Protein AF-A0A9P1ETL3-F1 (afdb_monomer)

Foldseek 3Di:
DVVLVVVLVVQLVVLVVPDDPVSSVVSNVVSVVVSLLVLLLVLLLVLVVLLLVLVLLLCCVPPVVCCVVSPQDPVNVVVVSVVSSVVSNVLVVVLVVQLVVLVVVLVVVLVVLCVPPVDDPPVSVVVNVVSVVSSVVSNLVSLVVVVVSVVVSLVSLLVSLVSLVVVVVVVVVVCVVPPDDDDDDSQLSNQLSVQLNVLLVVQVVVLVVCVVPDVQPSVNSSVSNSVSSSVSNVVSNVVSVQVRDPVSVVVVCVVVVVVVVVVCCVVPVDDDPDDVVVVVVVVVVVVVVVVVVVVPPDDDDDDDDDDDDDDDDDDDDDDDDDDDDDDDDDDDD

Radius of gyration: 35.33 Å; Cα contacts (8 Å, |Δi|>4): 143; chains: 1; bounding box: 69×79×113 Å

pLDDT: mean 72.61, std 15.31, range [33.75, 92.88]

Sequence (333 aa):
MQFYMYVTTSVALISWIFFDIRCAGNVLAVSFFFAYFIAVTVTSVQNILLFVLSLRRFVILFFPNFKKFISIDPKTFRISLRSLYAFYVGIQILTKVIKIFCGTDSMVQSGLLAAVTQNDSSLYRNETTELVNHYDQCAARTDSIYVRIYLIGDILVMTAAVLYCIMFIKVRRWSRMTGDLSNHPEKYIFYQTFFLSIAKLLALTIILVASLQYEYSDDSAFTAFVISDVTTTPFVIQVSYILCNRANVDALLSIQFKKFRTWLVLICGAEPKGRPKRRRNAALKYNQRNKVRDSMKAPEVNTVSNHRELPAITPVVIVIPMQKVNKRRDTIS

Mean predicted aligned error: 16.52 Å

Structure (mmCIF, N/CA/C/O backbone):
data_AF-A0A9P1ETL3-F1
#
_entry.id   AF-A0A9P1ETL3-F1
#
loop_
_atom_site.group_PDB
_atom_site.id
_atom_site.type_symbol
_atom_site.label_atom_id
_atom_site.label_alt_id
_atom_site.label_comp_id
_atom_site.label_asym_id
_atom_site.label_entity_id
_atom_site.label_seq_id
_atom_site.pdbx_PDB_ins_code
_atom_site.Cartn_x
_atom_site.Cartn_y
_atom_site.Cartn_z
_atom_site.occupancy
_atom_site.B_iso_or_equiv
_atom_site.auth_seq_id
_atom_site.auth_comp_id
_atom_site.auth_asym_id
_atom_site.auth_atom_id
_atom_site.pdbx_PDB_model_num
ATOM 1 N N . MET A 1 1 ? 1.829 11.245 8.235 1.00 45.16 1 MET A N 1
ATOM 2 C CA . MET A 1 1 ? 1.315 11.567 6.882 1.00 45.16 1 MET A CA 1
ATOM 3 C C . MET A 1 1 ? 1.490 13.027 6.493 1.00 45.16 1 MET A C 1
ATOM 5 O O . MET A 1 1 ? 2.012 13.248 5.413 1.00 45.16 1 MET A O 1
ATOM 9 N N . GLN A 1 2 ? 1.156 14.014 7.337 1.00 42.19 2 GLN A N 1
ATOM 10 C CA . GLN A 1 2 ? 1.428 15.429 7.017 1.00 42.19 2 GLN A CA 1
ATOM 11 C C . GLN A 1 2 ? 2.913 15.704 6.743 1.00 42.19 2 GLN A C 1
ATOM 13 O O . GLN A 1 2 ? 3.223 16.321 5.737 1.00 42.19 2 GLN A O 1
ATOM 18 N N . PHE A 1 3 ? 3.818 15.141 7.552 1.00 47.44 3 PHE A N 1
ATOM 19 C CA . PHE A 1 3 ? 5.267 15.215 7.321 1.00 47.44 3 PHE A CA 1
ATOM 20 C C . PHE A 1 3 ? 5.680 14.698 5.939 1.00 47.44 3 PHE A C 1
ATOM 22 O O . PHE A 1 3 ? 6.516 15.285 5.274 1.00 47.44 3 PHE A O 1
ATOM 29 N N . TYR A 1 4 ? 5.056 13.615 5.489 1.00 55.53 4 TYR A N 1
ATOM 30 C CA . TYR A 1 4 ? 5.420 12.961 4.245 1.00 55.53 4 TYR A CA 1
ATOM 31 C C . TYR A 1 4 ? 4.929 13.742 3.028 1.00 55.53 4 TYR A C 1
ATOM 33 O O . TYR A 1 4 ? 5.724 13.997 2.136 1.00 55.53 4 TYR A O 1
ATOM 41 N N . MET A 1 5 ? 3.668 14.201 3.052 1.00 58.28 5 MET A N 1
ATOM 42 C CA . MET A 1 5 ? 3.151 15.138 2.050 1.00 58.28 5 MET A CA 1
ATOM 43 C C . MET A 1 5 ? 4.058 16.363 1.961 1.00 58.28 5 MET A C 1
ATOM 45 O O . MET A 1 5 ? 4.454 16.721 0.863 1.00 58.28 5 MET A O 1
ATOM 49 N N . TYR A 1 6 ? 4.466 16.922 3.109 1.00 65.88 6 TYR A N 1
ATOM 50 C CA . TYR A 1 6 ? 5.374 18.067 3.165 1.00 65.88 6 TYR A CA 1
ATOM 51 C C . TYR A 1 6 ? 6.740 17.760 2.555 1.00 65.88 6 TYR A C 1
ATOM 53 O O . TYR A 1 6 ? 7.248 18.563 1.784 1.00 65.88 6 TYR A O 1
ATOM 61 N N . VAL A 1 7 ? 7.335 16.606 2.862 1.00 62.59 7 VAL A N 1
ATOM 62 C CA . VAL A 1 7 ? 8.644 16.211 2.327 1.00 62.59 7 VAL A CA 1
ATOM 63 C C . VAL A 1 7 ? 8.560 15.983 0.819 1.00 62.59 7 VAL A C 1
ATOM 65 O O . VAL A 1 7 ? 9.377 16.534 0.091 1.00 62.59 7 VAL A O 1
ATOM 68 N N . THR A 1 8 ? 7.548 15.269 0.322 1.00 63.38 8 THR A N 1
ATOM 69 C CA . THR A 1 8 ? 7.386 15.032 -1.120 1.00 63.38 8 THR A CA 1
ATOM 70 C C . THR A 1 8 ? 7.072 16.312 -1.886 1.00 63.38 8 THR A C 1
ATOM 72 O O . THR A 1 8 ? 7.668 16.546 -2.932 1.00 63.38 8 THR A O 1
ATOM 75 N N . THR A 1 9 ? 6.206 17.190 -1.362 1.00 68.44 9 THR A N 1
ATOM 76 C CA . THR A 1 9 ? 5.910 18.471 -2.021 1.00 68.44 9 THR A CA 1
ATOM 77 C C . THR A 1 9 ? 7.103 19.415 -1.972 1.00 68.44 9 THR A C 1
ATOM 79 O O . THR A 1 9 ? 7.340 20.125 -2.939 1.00 68.44 9 THR A O 1
ATOM 82 N N . SER A 1 10 ? 7.885 19.403 -0.888 1.00 66.75 10 SER A N 1
ATOM 83 C CA . SER A 1 10 ? 9.089 20.235 -0.771 1.00 66.75 10 SER A CA 1
ATOM 84 C C . SER A 1 10 ? 10.196 19.753 -1.706 1.00 66.75 10 SER A C 1
ATOM 86 O O . SER A 1 10 ? 10.796 20.566 -2.398 1.00 66.75 10 SER A O 1
ATOM 88 N N . VAL A 1 11 ? 10.434 18.440 -1.791 1.00 64.31 11 VAL A N 1
ATOM 89 C CA . VAL A 1 11 ? 11.417 17.864 -2.724 1.00 64.31 11 VAL A CA 1
ATOM 90 C C . VAL A 1 11 ? 10.998 18.119 -4.171 1.00 64.31 11 VAL A C 1
ATOM 92 O O . VAL A 1 11 ? 11.837 18.512 -4.978 1.00 64.31 11 VAL A O 1
ATOM 95 N N . ALA A 1 12 ? 9.709 17.984 -4.495 1.00 62.03 12 ALA A N 1
ATOM 96 C CA . ALA A 1 12 ? 9.200 18.277 -5.831 1.00 62.03 12 ALA A CA 1
ATOM 97 C C . ALA A 1 12 ? 9.343 19.760 -6.211 1.00 62.03 12 ALA A C 1
ATOM 99 O O . ALA A 1 12 ? 9.760 20.075 -7.321 1.00 62.03 12 ALA A O 1
ATOM 100 N N . LEU A 1 13 ? 9.058 20.668 -5.275 1.00 68.38 13 LEU A N 1
ATOM 101 C CA . LEU A 1 13 ? 9.131 22.113 -5.487 1.00 68.38 13 LEU A CA 1
ATOM 102 C C . LEU A 1 13 ? 10.585 22.605 -5.592 1.00 68.38 13 LEU A C 1
ATOM 104 O O . LEU A 1 13 ? 10.891 23.420 -6.454 1.00 68.38 13 LEU A O 1
ATOM 108 N N . ILE A 1 14 ? 11.504 22.048 -4.796 1.00 61.81 14 ILE A N 1
ATOM 109 C CA . ILE A 1 14 ? 12.948 22.312 -4.920 1.00 61.81 14 ILE A CA 1
ATOM 110 C C . ILE A 1 14 ? 13.480 21.765 -6.254 1.00 61.81 14 ILE A C 1
ATOM 112 O O . ILE A 1 14 ? 14.240 22.446 -6.936 1.00 61.81 14 ILE A O 1
ATOM 116 N N . SER A 1 15 ? 13.037 20.575 -6.671 1.00 58.97 15 SER A N 1
ATOM 117 C CA . SER A 1 15 ? 13.452 19.977 -7.949 1.00 58.97 15 SER A CA 1
ATOM 118 C C . SER A 1 15 ? 12.951 20.776 -9.154 1.00 58.97 15 SER A C 1
ATOM 120 O O . SER A 1 15 ? 13.681 20.931 -10.125 1.00 58.97 15 SER A O 1
ATOM 122 N N . TRP A 1 16 ? 11.737 21.330 -9.067 1.00 59.50 16 TRP A N 1
ATOM 123 C CA . TRP A 1 16 ? 11.158 22.212 -10.083 1.00 59.50 16 TRP A CA 1
ATOM 124 C C . TRP A 1 16 ? 11.892 23.555 -10.199 1.00 59.50 16 TRP A C 1
ATOM 126 O O . TRP A 1 16 ? 12.003 24.099 -11.291 1.00 59.50 16 TRP A O 1
ATOM 136 N N . ILE A 1 17 ? 12.381 24.106 -9.082 1.00 66.62 17 ILE A N 1
ATOM 137 C CA . ILE A 1 17 ? 13.051 25.416 -9.062 1.00 66.62 17 ILE A CA 1
ATOM 138 C C . ILE A 1 17 ? 14.506 25.332 -9.542 1.00 66.62 17 ILE A C 1
ATOM 140 O O . ILE A 1 17 ? 14.985 26.272 -10.169 1.00 66.62 17 ILE A O 1
ATOM 144 N N . PHE A 1 18 ? 15.216 24.241 -9.239 1.00 58.62 18 PHE A N 1
ATOM 145 C CA . PHE A 1 18 ? 16.672 24.176 -9.415 1.00 58.62 18 PHE A CA 1
ATOM 146 C C . PHE A 1 18 ? 17.161 23.321 -10.593 1.00 58.62 18 PHE A C 1
ATOM 148 O O . PHE A 1 18 ? 18.333 23.435 -10.948 1.00 58.62 18 PHE A O 1
ATOM 155 N N . PHE A 1 19 ? 16.319 22.486 -11.214 1.00 53.56 19 PHE A N 1
ATOM 156 C CA . PHE A 1 19 ? 16.736 21.627 -12.329 1.00 53.56 19 PHE A CA 1
ATOM 157 C C . PHE A 1 19 ? 16.061 22.002 -13.653 1.00 53.56 19 PHE A C 1
ATOM 159 O O . PHE A 1 19 ? 14.878 22.323 -13.703 1.00 53.56 19 PHE A O 1
ATOM 166 N N . ASP A 1 20 ? 16.826 21.898 -14.742 1.00 68.00 20 ASP A N 1
ATOM 167 C CA . ASP A 1 20 ? 16.337 21.964 -16.125 1.00 68.00 20 ASP A CA 1
ATOM 168 C C . ASP A 1 20 ? 15.197 20.947 -16.346 1.00 68.00 20 ASP A C 1
ATOM 170 O O . ASP A 1 20 ? 15.241 19.869 -15.759 1.00 68.00 20 ASP A O 1
ATOM 174 N N . ILE A 1 21 ? 14.190 21.233 -17.182 1.00 66.00 21 ILE A N 1
ATOM 175 C CA . ILE A 1 21 ? 12.917 20.472 -17.271 1.00 66.00 21 ILE A CA 1
ATOM 176 C C . ILE A 1 21 ? 13.135 18.957 -17.430 1.00 66.00 21 ILE A C 1
ATOM 178 O O . ILE A 1 21 ? 12.409 18.153 -16.840 1.00 66.00 21 ILE A O 1
ATOM 182 N N . ARG A 1 22 ? 14.163 18.547 -18.185 1.00 67.56 22 ARG A N 1
ATOM 183 C CA . ARG A 1 22 ? 14.511 17.126 -18.373 1.00 67.56 22 ARG A CA 1
ATOM 184 C C . ARG A 1 22 ? 15.146 16.504 -17.123 1.00 67.56 22 ARG A C 1
ATOM 186 O O . ARG A 1 22 ? 14.808 15.381 -16.758 1.00 67.56 22 ARG A O 1
ATOM 193 N N . CYS A 1 23 ? 16.023 17.236 -16.439 1.00 68.88 23 CYS A N 1
ATOM 194 C CA . CYS A 1 23 ? 16.637 16.801 -15.183 1.00 68.88 23 CYS A CA 1
ATOM 195 C C . CYS A 1 23 ? 15.627 16.822 -14.024 1.00 68.88 23 CYS A C 1
ATOM 197 O O . CYS A 1 23 ? 15.578 15.876 -13.241 1.00 68.88 23 CYS A O 1
ATOM 199 N N . ALA A 1 24 ? 14.769 17.843 -13.960 1.00 71.69 24 ALA A N 1
ATOM 200 C CA . ALA A 1 24 ? 13.676 17.951 -13.002 1.00 71.69 24 ALA A CA 1
ATOM 201 C C . ALA A 1 24 ? 12.699 16.779 -13.150 1.00 71.69 24 ALA A C 1
ATOM 203 O O . ALA A 1 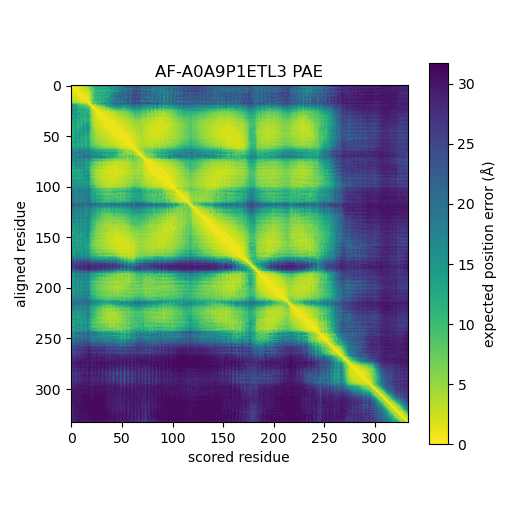24 ? 12.297 16.197 -12.146 1.00 71.69 24 ALA A O 1
ATOM 204 N N . GLY A 1 25 ? 12.383 16.372 -14.387 1.00 76.69 25 GLY A N 1
ATOM 205 C CA . GLY A 1 25 ? 11.554 15.197 -14.665 1.00 76.69 25 GLY A CA 1
ATOM 206 C C . GLY A 1 25 ? 12.115 13.911 -14.051 1.00 76.69 25 GLY A C 1
ATOM 207 O O . GLY A 1 25 ? 11.390 13.199 -13.357 1.00 76.69 25 GLY A O 1
ATOM 208 N N . ASN A 1 26 ? 13.415 13.651 -14.218 1.00 76.06 26 ASN A N 1
ATOM 209 C CA . ASN A 1 26 ? 14.061 12.465 -13.646 1.00 76.06 26 ASN A CA 1
ATOM 210 C C . ASN A 1 26 ? 14.087 12.500 -12.112 1.00 76.06 26 ASN A C 1
ATOM 212 O O . ASN A 1 26 ? 13.777 11.498 -11.467 1.00 76.06 26 ASN A O 1
ATOM 216 N N . VAL A 1 27 ? 14.406 13.652 -11.513 1.00 77.38 27 VAL A N 1
ATOM 217 C CA . VAL A 1 27 ? 14.416 13.800 -10.047 1.00 77.38 27 VAL A CA 1
ATOM 218 C C . VAL A 1 27 ? 13.009 13.622 -9.470 1.00 77.38 27 VAL A C 1
ATOM 220 O O . VAL A 1 27 ? 12.835 12.920 -8.472 1.00 77.38 27 VAL A O 1
ATOM 223 N N . LEU A 1 28 ? 11.992 14.192 -10.121 1.00 75.44 28 LEU A N 1
ATOM 224 C CA . LEU A 1 28 ? 10.593 14.007 -9.743 1.00 75.44 28 LEU A CA 1
ATOM 225 C C . LEU A 1 28 ? 10.166 12.544 -9.866 1.00 75.44 28 LEU A C 1
ATOM 227 O O . LEU A 1 28 ? 9.561 12.020 -8.935 1.00 75.44 28 LEU A O 1
ATOM 231 N N . ALA A 1 29 ? 10.514 11.865 -10.960 1.00 74.38 29 ALA A N 1
ATOM 232 C CA . ALA A 1 29 ? 10.186 10.456 -11.161 1.00 74.38 29 ALA A CA 1
ATOM 233 C C . ALA A 1 29 ? 10.798 9.568 -10.067 1.00 74.38 29 ALA A C 1
ATOM 235 O O . ALA A 1 29 ? 10.099 8.751 -9.465 1.00 74.38 29 ALA A O 1
ATOM 236 N N . VAL A 1 30 ? 12.077 9.779 -9.741 1.00 78.12 30 VAL A N 1
ATOM 237 C CA . VAL A 1 30 ? 12.757 9.062 -8.653 1.00 78.12 30 VAL A CA 1
ATOM 238 C C . VAL A 1 30 ? 12.107 9.379 -7.303 1.00 78.12 30 VAL A C 1
ATOM 240 O O . VAL A 1 30 ? 11.847 8.471 -6.512 1.00 78.12 30 VAL A O 1
ATOM 243 N N . SER A 1 31 ? 11.776 10.646 -7.044 1.00 82.19 31 SER A N 1
ATOM 244 C CA . SER A 1 31 ? 11.093 11.056 -5.813 1.00 82.19 31 SER A CA 1
ATOM 245 C C . SER A 1 31 ? 9.723 10.389 -5.668 1.00 82.19 31 SER A C 1
ATOM 247 O O . SER A 1 31 ? 9.435 9.804 -4.622 1.00 82.19 31 SER A O 1
ATOM 249 N N . PHE A 1 32 ? 8.903 10.398 -6.723 1.00 79.69 32 PHE A N 1
ATOM 250 C CA . PHE A 1 32 ? 7.604 9.728 -6.738 1.00 79.69 32 PHE A CA 1
ATOM 251 C C . PHE A 1 32 ? 7.733 8.217 -6.579 1.00 79.69 32 PHE A C 1
ATOM 253 O O . PHE A 1 32 ? 6.916 7.617 -5.885 1.00 79.69 32 PHE A O 1
ATOM 260 N N . PHE A 1 33 ? 8.770 7.603 -7.148 1.00 78.31 33 PHE A N 1
ATOM 261 C CA . PHE A 1 33 ? 9.041 6.181 -6.973 1.00 78.31 33 PHE A CA 1
ATOM 262 C C . PHE A 1 33 ? 9.341 5.828 -5.509 1.00 78.31 33 PHE A C 1
ATOM 264 O O . PHE A 1 33 ? 8.712 4.926 -4.950 1.00 78.31 33 PHE A O 1
ATOM 271 N N . PHE A 1 34 ? 10.244 6.564 -4.851 1.00 79.81 34 PHE A N 1
ATOM 272 C CA . PHE A 1 34 ? 10.531 6.369 -3.423 1.00 79.81 34 PHE A CA 1
ATOM 273 C C . PHE A 1 34 ? 9.316 6.656 -2.554 1.00 79.81 34 PHE A C 1
ATOM 275 O O . PHE A 1 34 ? 9.051 5.943 -1.583 1.00 79.81 34 PHE A O 1
ATOM 282 N N . ALA A 1 35 ? 8.566 7.693 -2.914 1.00 81.44 35 ALA A N 1
ATOM 283 C CA . ALA A 1 35 ? 7.335 8.016 -2.245 1.00 81.44 35 ALA A CA 1
ATOM 284 C C . ALA A 1 35 ? 6.379 6.810 -2.319 1.00 81.44 35 ALA A C 1
ATOM 286 O O . ALA A 1 35 ? 6.061 6.195 -1.294 1.00 81.44 35 ALA A O 1
ATOM 287 N N . TYR A 1 36 ? 6.005 6.407 -3.525 1.00 81.31 36 TYR A N 1
ATOM 288 C CA . TYR A 1 36 ? 5.161 5.250 -3.776 1.00 81.31 36 TYR A CA 1
ATOM 289 C C . TYR A 1 36 ? 5.627 4.011 -2.997 1.00 81.31 36 TYR A C 1
ATOM 291 O O . TYR A 1 36 ? 4.840 3.423 -2.260 1.00 81.31 36 TYR A O 1
ATOM 299 N N . PHE A 1 37 ? 6.922 3.685 -3.036 1.00 82.06 37 PHE A N 1
ATOM 300 C CA . PHE A 1 37 ? 7.505 2.564 -2.294 1.00 82.06 37 PHE A CA 1
ATOM 301 C C . PHE A 1 37 ? 7.212 2.619 -0.784 1.00 82.06 37 PHE A C 1
ATOM 303 O O . PHE A 1 37 ? 6.771 1.635 -0.176 1.00 82.06 37 PHE A O 1
ATOM 310 N N . ILE A 1 38 ? 7.428 3.781 -0.164 1.00 84.56 38 ILE A N 1
ATOM 311 C CA . ILE A 1 38 ? 7.163 3.990 1.263 1.00 84.56 38 ILE A CA 1
ATOM 312 C C . ILE A 1 38 ? 5.663 3.896 1.546 1.00 84.56 38 ILE A C 1
ATOM 314 O O . ILE A 1 38 ? 5.262 3.225 2.496 1.00 84.56 38 ILE A O 1
ATOM 318 N N . ALA A 1 39 ? 4.828 4.552 0.737 1.00 84.12 39 ALA A N 1
ATOM 319 C CA . ALA A 1 39 ? 3.384 4.602 0.948 1.00 84.12 39 ALA A CA 1
ATOM 320 C C . ALA A 1 39 ? 2.754 3.205 0.887 1.00 84.12 39 ALA A C 1
ATOM 322 O O . ALA A 1 39 ? 1.951 2.830 1.746 1.00 84.12 39 ALA A O 1
ATOM 323 N N . VAL A 1 40 ? 3.188 2.415 -0.087 1.00 83.50 40 VAL A N 1
ATOM 324 C CA . VAL A 1 40 ? 2.765 1.035 -0.284 1.00 83.50 40 VAL A CA 1
ATOM 325 C C . VAL A 1 40 ? 3.200 0.154 0.898 1.00 83.50 40 VAL A C 1
ATOM 327 O O . VAL A 1 40 ? 2.389 -0.598 1.436 1.00 83.50 40 VAL A O 1
ATOM 330 N N . THR A 1 41 ? 4.436 0.306 1.384 1.00 87.62 41 THR A N 1
ATOM 331 C CA . THR A 1 41 ? 4.940 -0.421 2.567 1.00 87.62 41 THR A CA 1
ATOM 332 C C . THR A 1 41 ? 4.158 -0.073 3.836 1.00 87.62 41 THR A C 1
ATOM 334 O O . THR A 1 41 ? 3.738 -0.959 4.581 1.00 87.62 41 THR A O 1
ATOM 337 N N . VAL A 1 42 ? 3.936 1.220 4.086 1.00 87.50 42 VAL A N 1
ATOM 338 C CA . VAL A 1 42 ? 3.179 1.700 5.252 1.00 87.50 42 VAL A CA 1
ATOM 339 C C . VAL A 1 42 ? 1.748 1.166 5.227 1.00 87.50 42 VAL A C 1
ATOM 341 O O . VAL A 1 42 ? 1.242 0.745 6.266 1.00 87.50 42 VAL A O 1
ATOM 344 N N . THR A 1 43 ? 1.113 1.142 4.054 1.00 86.44 43 THR A N 1
ATOM 345 C CA . THR A 1 43 ? -0.258 0.640 3.886 1.00 86.44 43 THR A CA 1
ATOM 346 C C . THR A 1 43 ? -0.357 -0.851 4.214 1.00 86.44 43 THR A C 1
ATOM 348 O O . THR A 1 43 ? -1.204 -1.245 5.017 1.00 86.44 43 THR A O 1
ATOM 351 N N . SER A 1 44 ? 0.560 -1.679 3.707 1.00 88.44 44 SER A N 1
ATOM 352 C CA . SER A 1 44 ? 0.570 -3.121 3.999 1.00 88.44 44 SER A CA 1
ATOM 353 C C . SER A 1 44 ? 0.785 -3.421 5.480 1.00 88.44 44 SER A C 1
ATOM 355 O O . SER A 1 44 ? 0.073 -4.236 6.071 1.00 88.44 44 SER A O 1
ATOM 357 N N . VAL A 1 45 ? 1.724 -2.714 6.115 1.00 90.44 45 VAL A N 1
ATOM 358 C CA . VAL A 1 45 ? 1.970 -2.855 7.555 1.00 90.44 45 VAL A CA 1
ATOM 359 C C . VAL A 1 45 ? 0.753 -2.410 8.366 1.00 90.44 45 VAL A C 1
ATOM 361 O O . VAL A 1 45 ? 0.389 -3.073 9.338 1.00 90.44 45 VAL A O 1
ATOM 364 N N . GLN A 1 46 ? 0.089 -1.324 7.961 1.00 88.69 46 GLN A N 1
ATOM 365 C CA . GLN A 1 46 ? -1.126 -0.838 8.612 1.00 88.69 46 GLN A CA 1
ATOM 366 C C . GLN A 1 46 ? -2.266 -1.865 8.541 1.00 88.69 46 GLN A C 1
ATOM 368 O O . GLN A 1 46 ? -2.944 -2.071 9.549 1.00 88.69 46 GLN A O 1
ATOM 373 N N . ASN A 1 47 ? -2.456 -2.535 7.400 1.00 89.25 47 ASN A N 1
ATOM 374 C CA . ASN A 1 47 ? -3.482 -3.569 7.226 1.00 89.25 47 ASN A CA 1
ATOM 375 C C . ASN A 1 47 ? -3.282 -4.734 8.210 1.00 89.25 47 ASN A C 1
ATOM 377 O O . ASN A 1 47 ? -4.207 -5.098 8.942 1.00 89.25 47 ASN A O 1
ATOM 381 N N . ILE A 1 48 ? -2.054 -5.256 8.312 1.00 91.06 48 ILE A N 1
ATOM 382 C CA . ILE A 1 48 ? -1.721 -6.309 9.285 1.00 91.06 48 ILE A CA 1
ATOM 383 C C . ILE A 1 48 ? -1.872 -5.808 10.720 1.00 91.06 48 ILE A C 1
ATOM 385 O O . ILE A 1 48 ? -2.417 -6.515 11.568 1.00 91.06 48 ILE A O 1
ATOM 389 N N . LEU A 1 49 ? -1.419 -4.589 11.011 1.00 88.81 49 LEU A N 1
ATOM 390 C CA . LEU A 1 49 ? -1.498 -4.037 12.357 1.00 88.81 49 LEU A CA 1
ATOM 391 C C . LEU A 1 49 ? -2.952 -3.903 12.826 1.00 88.81 49 LEU A C 1
ATOM 393 O O . LEU A 1 49 ? -3.258 -4.257 13.965 1.00 88.81 49 LEU A O 1
ATOM 397 N N . LEU A 1 50 ? -3.856 -3.439 11.958 1.00 86.38 50 LEU A N 1
ATOM 398 C CA . LEU A 1 50 ? -5.288 -3.357 12.255 1.00 86.38 50 LEU A CA 1
ATOM 399 C C . LEU A 1 50 ? -5.878 -4.739 12.555 1.00 86.38 50 LEU A C 1
ATOM 401 O O . LEU A 1 50 ? -6.616 -4.885 13.532 1.00 86.38 50 LEU A O 1
ATOM 405 N N . PHE A 1 51 ? -5.499 -5.757 11.779 1.00 91.50 51 PHE A N 1
ATOM 406 C CA . PHE A 1 51 ? -5.904 -7.134 12.041 1.00 91.50 51 PHE A CA 1
ATOM 407 C C . PHE A 1 51 ? -5.389 -7.643 13.391 1.00 91.50 51 PHE A C 1
ATOM 409 O O . PHE A 1 51 ? -6.192 -8.050 14.231 1.00 91.50 51 PHE A O 1
ATOM 416 N N . VAL A 1 52 ? -4.086 -7.541 13.663 1.00 89.31 52 VAL A N 1
ATOM 417 C CA . VAL A 1 52 ? -3.482 -7.999 14.928 1.00 89.31 52 VAL A CA 1
ATOM 418 C C . VAL A 1 52 ? -4.095 -7.281 16.134 1.00 89.31 52 VAL A C 1
ATOM 420 O O . VAL A 1 52 ? -4.383 -7.912 17.153 1.00 89.31 52 VAL A O 1
ATOM 423 N N . LEU A 1 53 ? -4.348 -5.972 16.030 1.00 85.69 53 LEU A N 1
ATOM 424 C CA . LEU A 1 53 ? -5.010 -5.199 17.083 1.00 85.69 53 LEU A CA 1
ATOM 425 C C . LEU A 1 53 ? -6.451 -5.667 17.320 1.00 85.69 53 LEU A C 1
ATOM 427 O O . LEU A 1 53 ? -6.851 -5.818 18.479 1.00 85.69 53 LEU A O 1
ATOM 431 N N . SER A 1 54 ? -7.210 -5.920 16.248 1.00 86.12 54 SER A N 1
ATOM 432 C CA . SER A 1 54 ? -8.580 -6.440 16.339 1.00 86.12 54 SER A CA 1
ATOM 433 C C . SER A 1 54 ? -8.614 -7.812 17.012 1.00 86.12 54 SER A C 1
ATOM 435 O O . SER A 1 54 ? -9.354 -8.017 17.976 1.00 86.12 54 SER A O 1
ATOM 437 N N . LEU A 1 55 ? -7.730 -8.715 16.579 1.00 89.06 55 LEU A N 1
ATOM 438 C CA . LEU A 1 55 ? -7.637 -10.079 17.069 1.00 89.06 55 LEU A CA 1
ATOM 439 C C . LEU A 1 55 ? -7.240 -10.093 18.542 1.00 89.06 55 LEU A C 1
ATOM 441 O O . LEU A 1 55 ? -7.885 -10.751 19.353 1.00 89.06 55 LEU A O 1
ATOM 445 N N . ARG A 1 56 ? -6.237 -9.296 18.923 1.00 86.31 56 ARG A N 1
ATOM 446 C CA . ARG A 1 56 ? -5.813 -9.155 20.320 1.00 86.31 56 ARG A CA 1
ATOM 447 C C . ARG A 1 56 ? -6.977 -8.760 21.225 1.00 86.31 56 ARG A C 1
ATOM 449 O O . ARG A 1 56 ? -7.175 -9.374 22.272 1.00 86.31 56 ARG A O 1
ATOM 456 N N . ARG A 1 57 ? -7.732 -7.722 20.851 1.00 84.62 57 ARG A N 1
ATOM 457 C CA . ARG A 1 57 ? -8.871 -7.251 21.655 1.00 84.62 57 ARG A CA 1
ATOM 458 C C . ARG A 1 57 ? -9.979 -8.295 21.724 1.00 84.62 57 ARG A C 1
ATOM 460 O O . ARG A 1 57 ? -10.521 -8.521 22.803 1.00 84.62 57 ARG A O 1
ATOM 467 N N . PHE A 1 58 ? -10.271 -8.949 20.603 1.00 87.56 58 PHE A N 1
ATOM 468 C CA . PHE A 1 58 ? -11.241 -10.034 20.542 1.00 87.56 58 PHE A CA 1
ATOM 469 C C . PHE A 1 58 ? -10.866 -11.173 21.501 1.00 87.56 58 PHE A C 1
ATOM 471 O O . PHE A 1 58 ? -11.677 -11.551 22.344 1.00 87.56 58 PHE A O 1
ATOM 478 N N . VAL A 1 59 ? -9.625 -11.667 21.452 1.00 86.50 59 VAL A N 1
ATOM 479 C CA . VAL A 1 59 ? -9.207 -12.785 22.309 1.00 86.50 59 VAL A CA 1
ATOM 480 C C . VAL A 1 59 ? -9.227 -12.398 23.789 1.00 86.50 59 VAL A C 1
ATOM 482 O O . VAL A 1 59 ? -9.715 -13.177 24.600 1.00 86.50 59 VAL A O 1
ATOM 485 N N . ILE A 1 60 ? -8.795 -11.185 24.155 1.00 85.25 60 ILE A N 1
ATOM 486 C CA . ILE A 1 60 ? -8.868 -10.713 25.552 1.00 85.25 60 ILE A CA 1
ATOM 487 C C . ILE A 1 60 ? -10.322 -10.640 26.049 1.00 85.25 60 ILE A C 1
ATOM 489 O O . ILE A 1 60 ? -10.583 -10.965 27.207 1.00 85.25 60 ILE A O 1
ATOM 493 N N . LEU A 1 61 ? -11.266 -10.225 25.194 1.00 82.44 61 LEU A N 1
ATOM 494 C CA . LEU A 1 61 ? -12.678 -10.084 25.561 1.00 82.44 61 LEU A CA 1
ATOM 495 C C . LEU A 1 61 ? -13.399 -11.436 25.694 1.00 82.44 61 LEU A C 1
ATOM 497 O O . LEU A 1 61 ? -14.258 -11.588 26.561 1.00 82.44 61 LEU A O 1
ATOM 501 N N . PHE A 1 62 ? -13.102 -12.400 24.818 1.00 85.12 62 PHE A N 1
ATOM 502 C CA . PHE A 1 62 ? -13.789 -13.698 24.793 1.00 85.12 62 PHE A CA 1
ATOM 503 C C . PHE A 1 62 ? -13.095 -14.773 25.628 1.00 85.12 62 PHE A C 1
ATOM 505 O O . PHE A 1 62 ? -13.774 -15.648 26.161 1.00 85.12 62 PHE A O 1
ATOM 512 N N . PHE A 1 63 ? -11.775 -14.690 25.785 1.00 86.00 63 PHE A N 1
ATOM 513 C CA . PHE A 1 63 ? -10.979 -15.688 26.484 1.00 86.00 63 PHE A CA 1
ATOM 514 C C . PHE A 1 63 ? -10.025 -15.025 27.492 1.00 86.00 63 PHE A C 1
ATOM 516 O O . PHE A 1 63 ? -8.813 -14.954 27.266 1.00 86.00 63 PHE A O 1
ATOM 523 N N . PRO A 1 64 ? -10.539 -14.562 28.647 1.00 80.88 64 PRO A N 1
ATOM 524 C CA . PRO A 1 64 ? -9.729 -13.868 29.652 1.00 80.88 64 PRO A CA 1
ATOM 525 C C . PRO A 1 64 ? -8.557 -14.717 30.175 1.00 80.88 64 PRO A C 1
ATOM 527 O O . PRO A 1 64 ? -7.521 -14.168 30.549 1.00 80.88 64 PRO A O 1
ATOM 530 N N . ASN A 1 65 ? -8.668 -16.049 30.121 1.00 82.44 65 ASN A N 1
ATOM 531 C CA . ASN A 1 65 ? -7.608 -16.985 30.509 1.00 82.44 65 ASN A CA 1
ATOM 532 C C . ASN A 1 65 ? -6.332 -16.842 29.656 1.00 82.44 65 ASN A C 1
ATOM 534 O O . ASN A 1 65 ? -5.235 -17.112 30.138 1.00 82.44 65 ASN A O 1
ATOM 538 N N . PHE A 1 66 ? -6.439 -16.343 28.419 1.00 80.88 66 PHE A N 1
ATOM 539 C CA . PHE A 1 66 ? -5.288 -16.123 27.536 1.00 80.88 66 PHE A CA 1
ATOM 540 C C . PHE A 1 66 ? -4.586 -14.780 27.773 1.00 80.88 66 PHE A C 1
ATOM 542 O O . PHE A 1 66 ? -3.601 -14.471 27.101 1.00 80.88 66 PHE A O 1
ATOM 549 N N . LYS A 1 67 ? -5.033 -13.976 28.747 1.00 75.44 67 LYS A N 1
ATOM 550 C CA . LYS A 1 67 ? -4.460 -12.649 29.023 1.00 75.44 67 LYS A CA 1
ATOM 551 C C . LYS A 1 67 ? -2.957 -12.697 29.322 1.00 75.44 67 LYS A C 1
ATOM 553 O O . LYS A 1 67 ? -2.251 -11.788 28.900 1.00 75.44 67 LYS A O 1
ATOM 558 N N . LYS A 1 68 ? -2.471 -13.752 29.993 1.00 75.38 68 LYS A N 1
ATOM 559 C CA . LYS A 1 68 ? -1.034 -13.959 30.269 1.00 75.38 68 LYS A CA 1
ATOM 560 C C . LYS A 1 68 ? -0.219 -14.325 29.024 1.00 75.38 68 LYS A C 1
ATOM 562 O O . LYS A 1 68 ? 0.936 -13.942 28.937 1.00 75.38 68 LYS A O 1
ATOM 567 N N . PHE A 1 69 ? -0.810 -15.032 28.061 1.00 72.56 69 PHE A N 1
ATOM 568 C CA . PHE A 1 69 ? -0.123 -15.426 26.825 1.00 72.56 69 PHE A CA 1
ATOM 569 C C . PHE A 1 69 ? -0.124 -14.310 25.769 1.00 72.56 69 PHE A C 1
ATOM 571 O O . PHE A 1 69 ? 0.746 -14.268 24.908 1.00 72.56 69 PHE A O 1
ATOM 578 N N . ILE A 1 70 ? -1.095 -13.393 25.838 1.00 73.94 70 ILE A N 1
ATOM 579 C CA . ILE A 1 70 ? -1.328 -12.342 24.830 1.00 73.94 70 ILE A CA 1
ATOM 580 C C . ILE A 1 70 ? -0.909 -10.947 25.329 1.00 73.94 70 ILE A C 1
ATOM 582 O O . ILE A 1 70 ? -1.019 -9.949 24.607 1.00 73.94 70 ILE A O 1
ATOM 586 N N . SER A 1 71 ? -0.390 -10.828 26.554 1.00 73.25 71 SER A N 1
ATOM 587 C CA . SER A 1 71 ? 0.240 -9.590 27.015 1.00 73.25 71 SER A CA 1
ATOM 588 C C . SER A 1 71 ? 1.548 -9.366 26.255 1.00 73.25 71 SER A C 1
ATOM 590 O O . SER A 1 71 ? 2.617 -9.785 26.679 1.00 73.25 71 SER A O 1
ATOM 592 N N . ILE A 1 72 ? 1.450 -8.719 25.095 1.00 71.88 72 ILE A N 1
ATOM 593 C CA . ILE A 1 72 ? 2.615 -8.302 24.322 1.00 71.88 72 ILE A CA 1
ATOM 594 C C . ILE A 1 72 ? 3.291 -7.163 25.080 1.00 71.88 72 ILE A C 1
ATOM 596 O O . ILE A 1 72 ? 2.718 -6.074 25.208 1.00 71.88 72 ILE A O 1
ATOM 600 N N . ASP A 1 73 ? 4.515 -7.410 25.534 1.00 82.62 73 ASP A N 1
ATOM 601 C CA . ASP A 1 73 ? 5.359 -6.375 26.113 1.00 82.62 73 ASP A CA 1
ATOM 602 C C . ASP A 1 73 ? 5.621 -5.254 25.100 1.00 82.62 73 ASP A C 1
ATOM 604 O O . ASP A 1 73 ? 5.831 -5.516 23.908 1.00 82.62 73 ASP A O 1
ATOM 608 N N . PRO A 1 74 ? 5.685 -3.985 25.542 1.00 80.56 74 PRO A N 1
ATOM 609 C CA . PRO A 1 74 ? 5.934 -2.858 24.647 1.00 80.56 74 PRO A CA 1
ATOM 610 C C . PRO A 1 74 ? 7.269 -2.994 23.899 1.00 80.56 74 PRO A C 1
ATOM 612 O O . PRO A 1 74 ? 7.400 -2.503 22.777 1.00 80.56 74 PRO A O 1
ATOM 615 N N . LYS A 1 75 ? 8.250 -3.688 24.492 1.00 83.81 75 LYS A N 1
ATOM 616 C CA . LYS A 1 75 ? 9.529 -4.020 23.854 1.00 83.81 75 LYS A CA 1
ATOM 617 C C . LYS A 1 75 ? 9.328 -5.003 22.696 1.00 83.81 75 LYS A C 1
ATOM 619 O O . LYS A 1 75 ? 9.749 -4.710 21.578 1.00 83.81 75 LYS A O 1
ATOM 624 N N . THR A 1 76 ? 8.616 -6.103 22.936 1.00 85.06 76 THR A N 1
ATOM 625 C CA . THR A 1 76 ? 8.291 -7.124 21.928 1.00 85.06 76 THR A CA 1
ATOM 626 C C . THR A 1 76 ? 7.444 -6.549 20.795 1.00 85.06 76 THR A C 1
ATOM 628 O O . THR A 1 76 ? 7.719 -6.823 19.631 1.00 85.06 76 THR A O 1
ATOM 631 N N . PHE A 1 77 ? 6.484 -5.669 21.101 1.00 82.69 77 PHE A N 1
ATOM 632 C CA . PHE A 1 77 ? 5.682 -4.984 20.083 1.00 82.69 77 PHE A CA 1
ATOM 633 C C . PHE A 1 77 ? 6.540 -4.120 19.146 1.00 82.69 77 PHE A C 1
ATOM 635 O O . PHE A 1 77 ? 6.379 -4.188 17.930 1.00 82.69 77 PHE A O 1
ATOM 642 N N . ARG A 1 78 ? 7.489 -3.337 19.682 1.00 84.81 78 ARG A N 1
ATOM 643 C CA . ARG A 1 78 ? 8.399 -2.523 18.851 1.00 8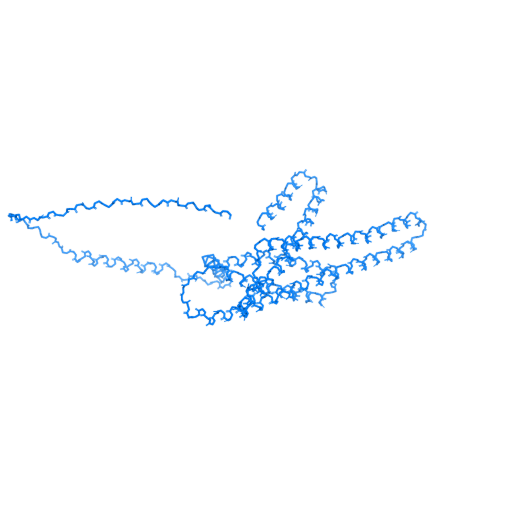4.81 78 ARG A CA 1
ATOM 644 C C . ARG A 1 78 ? 9.311 -3.386 17.980 1.00 84.81 78 ARG A C 1
ATOM 646 O O . ARG A 1 78 ? 9.563 -3.019 16.836 1.00 84.81 78 ARG A O 1
ATOM 653 N N . ILE A 1 79 ? 9.804 -4.507 18.510 1.00 89.25 79 ILE A N 1
ATOM 654 C CA . ILE A 1 79 ? 10.638 -5.457 17.757 1.00 89.25 79 ILE A CA 1
ATOM 655 C C . ILE A 1 79 ? 9.822 -6.094 16.630 1.00 89.25 79 ILE A C 1
ATOM 657 O O . ILE A 1 79 ? 10.258 -6.070 15.483 1.00 89.25 79 ILE A O 1
ATOM 661 N N . SER A 1 80 ? 8.616 -6.581 16.934 1.00 86.25 80 SER A N 1
ATOM 662 C CA . SER A 1 80 ? 7.697 -7.149 15.944 1.00 86.25 80 SER A CA 1
ATOM 663 C C . SER A 1 80 ? 7.358 -6.140 14.845 1.00 86.25 80 SER A C 1
ATOM 665 O O . SER A 1 80 ? 7.440 -6.475 13.668 1.00 86.25 80 SER A O 1
ATOM 667 N N . LEU A 1 81 ? 7.089 -4.880 15.204 1.00 85.88 81 LEU A N 1
ATOM 668 C CA . LEU A 1 81 ? 6.832 -3.817 14.235 1.00 85.88 81 LEU A CA 1
ATOM 669 C C . LEU A 1 81 ? 8.037 -3.585 13.308 1.00 85.88 81 LEU A C 1
ATOM 671 O O . LEU A 1 81 ? 7.869 -3.535 12.094 1.00 85.88 81 LEU A O 1
ATOM 675 N N . ARG A 1 82 ? 9.256 -3.477 13.858 1.00 89.19 82 ARG A N 1
ATOM 676 C CA . ARG A 1 82 ? 10.485 -3.315 13.057 1.00 89.19 82 ARG A CA 1
ATOM 677 C C . ARG A 1 82 ? 10.727 -4.505 12.131 1.00 89.19 82 ARG A C 1
ATOM 679 O O . ARG A 1 82 ? 11.070 -4.297 10.973 1.00 89.19 82 ARG A O 1
ATOM 686 N N . SER A 1 83 ? 10.520 -5.721 12.632 1.00 92.19 83 SER A N 1
ATOM 687 C CA . SER A 1 83 ? 10.632 -6.951 11.845 1.00 92.19 83 SER A CA 1
ATOM 688 C C . SER A 1 83 ? 9.626 -6.969 10.692 1.00 92.19 83 SER A C 1
ATOM 690 O O . SER A 1 83 ? 10.013 -7.250 9.563 1.00 92.19 83 SER A O 1
ATOM 692 N N . LEU A 1 84 ? 8.375 -6.574 10.941 1.00 90.12 84 LEU A N 1
ATOM 693 C CA . LEU A 1 84 ? 7.332 -6.509 9.919 1.00 90.12 84 LEU A CA 1
ATOM 694 C C . LEU A 1 84 ? 7.654 -5.475 8.828 1.00 90.12 84 LEU A C 1
ATOM 696 O O . LEU A 1 84 ? 7.526 -5.774 7.644 1.00 90.12 84 LEU A O 1
ATOM 700 N N . TYR A 1 85 ? 8.123 -4.280 9.208 1.00 90.00 85 TYR A N 1
ATOM 701 C CA . TYR A 1 85 ? 8.579 -3.275 8.241 1.00 90.00 85 TYR A CA 1
ATOM 702 C C . TYR A 1 85 ? 9.767 -3.778 7.413 1.00 90.00 85 TYR A C 1
ATOM 704 O O . TYR A 1 85 ? 9.744 -3.653 6.192 1.00 90.00 85 TYR A O 1
ATOM 712 N N . ALA A 1 86 ? 10.780 -4.370 8.053 1.00 91.75 86 ALA A N 1
ATOM 713 C CA . ALA A 1 86 ? 11.946 -4.913 7.356 1.00 91.75 86 ALA A CA 1
ATOM 714 C C . ALA A 1 86 ? 11.556 -6.028 6.373 1.00 91.75 86 ALA A C 1
ATOM 716 O O . ALA A 1 86 ? 12.046 -6.051 5.248 1.00 91.75 86 ALA A O 1
ATOM 717 N N . PHE A 1 87 ? 10.627 -6.900 6.770 1.00 92.88 87 PHE A N 1
ATOM 718 C CA . PHE A 1 87 ? 10.096 -7.965 5.925 1.00 92.88 87 PHE A CA 1
ATOM 719 C C . PHE A 1 87 ? 9.411 -7.419 4.664 1.00 92.88 87 PHE A C 1
ATOM 721 O O . PHE A 1 87 ? 9.757 -7.827 3.557 1.00 92.88 87 PHE A O 1
ATOM 728 N N . TYR A 1 88 ? 8.500 -6.449 4.803 1.00 90.31 88 TYR A N 1
ATOM 729 C CA . TYR A 1 88 ? 7.824 -5.854 3.644 1.00 90.31 88 TYR A CA 1
ATOM 730 C C . TYR A 1 88 ? 8.772 -5.073 2.735 1.00 90.31 88 TYR A C 1
ATOM 732 O O . TYR A 1 88 ? 8.668 -5.189 1.516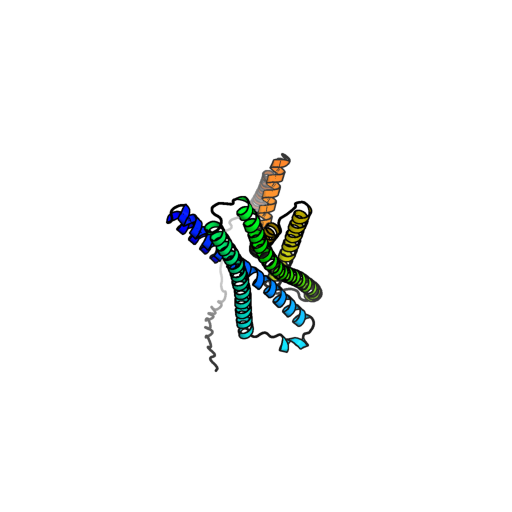 1.00 90.31 88 TYR A O 1
ATOM 740 N N . VAL A 1 89 ? 9.718 -4.319 3.302 1.00 89.50 89 VAL A N 1
ATOM 741 C CA . VAL A 1 89 ? 10.758 -3.641 2.513 1.00 89.50 89 VAL A CA 1
ATOM 742 C C . VAL A 1 89 ? 11.601 -4.663 1.746 1.00 89.50 89 VAL A C 1
ATOM 744 O O . VAL A 1 89 ? 11.866 -4.462 0.564 1.00 89.50 89 VAL A O 1
ATOM 747 N N . GLY A 1 90 ? 11.963 -5.784 2.377 1.00 88.38 90 GLY A N 1
ATOM 748 C CA . GLY A 1 90 ? 12.694 -6.877 1.737 1.00 88.38 90 GLY A CA 1
ATOM 749 C C . GLY A 1 90 ? 11.935 -7.489 0.559 1.00 88.38 90 GLY A C 1
ATOM 750 O O . GLY A 1 90 ? 12.496 -7.594 -0.529 1.00 88.38 90 GLY A O 1
ATOM 751 N N . ILE A 1 91 ? 10.647 -7.815 0.736 1.00 89.19 91 ILE A N 1
ATOM 752 C CA . ILE A 1 91 ? 9.787 -8.321 -0.351 1.00 89.19 91 ILE A CA 1
ATOM 753 C C . ILE A 1 91 ? 9.744 -7.333 -1.517 1.00 89.19 91 ILE A C 1
ATOM 755 O O . ILE A 1 91 ? 9.868 -7.734 -2.673 1.00 89.19 91 ILE A O 1
ATOM 759 N N . GLN A 1 92 ? 9.591 -6.042 -1.230 1.00 86.31 92 GLN A N 1
ATOM 760 C CA . GLN A 1 92 ? 9.517 -5.009 -2.259 1.00 86.31 92 GLN A CA 1
ATOM 761 C C . GLN A 1 92 ? 10.817 -4.898 -3.055 1.00 86.31 92 GLN A C 1
ATOM 763 O O . GLN A 1 92 ? 10.782 -4.882 -4.285 1.00 86.31 92 GLN A O 1
ATOM 768 N N . ILE A 1 93 ? 11.960 -4.849 -2.364 1.00 85.44 93 ILE A N 1
ATOM 769 C CA . ILE A 1 93 ? 13.277 -4.808 -3.007 1.00 85.44 93 ILE A CA 1
ATOM 770 C C . ILE A 1 93 ? 13.462 -6.055 -3.868 1.00 85.44 93 ILE A C 1
ATOM 772 O O . ILE A 1 93 ? 13.776 -5.924 -5.045 1.00 85.44 93 ILE A O 1
ATOM 776 N N . LEU A 1 94 ? 13.190 -7.244 -3.324 1.00 88.88 94 LEU A N 1
ATOM 777 C CA . LEU A 1 94 ? 13.325 -8.506 -4.049 1.00 88.88 94 LEU A CA 1
ATOM 778 C C . LEU A 1 94 ? 12.470 -8.525 -5.324 1.00 88.88 94 LEU A C 1
ATOM 780 O O . LEU A 1 94 ? 12.967 -8.855 -6.395 1.00 88.88 94 LEU A O 1
ATOM 784 N N . THR A 1 95 ? 11.212 -8.092 -5.230 1.00 85.12 95 THR A N 1
ATOM 785 C CA . THR A 1 95 ? 10.278 -8.023 -6.367 1.00 85.12 95 THR A CA 1
ATOM 786 C C . THR A 1 95 ? 10.798 -7.086 -7.464 1.00 85.12 95 THR A C 1
ATOM 788 O O . THR A 1 95 ? 10.736 -7.411 -8.648 1.00 85.12 95 THR A O 1
ATOM 791 N N . LYS A 1 96 ? 11.346 -5.920 -7.092 1.00 83.81 96 LYS A N 1
ATOM 792 C CA . LYS A 1 96 ? 11.913 -4.964 -8.058 1.00 83.81 96 LYS A CA 1
ATOM 793 C C . LYS A 1 96 ? 13.227 -5.449 -8.657 1.00 83.81 96 LYS A C 1
ATOM 795 O O . LYS A 1 96 ? 13.429 -5.267 -9.851 1.00 83.81 96 LYS A O 1
ATOM 800 N N . VAL A 1 97 ? 14.077 -6.093 -7.863 1.00 85.00 97 VAL A N 1
ATOM 801 C CA . VAL A 1 97 ? 15.324 -6.702 -8.336 1.00 85.00 97 VAL A CA 1
ATOM 802 C C . VAL A 1 97 ? 15.022 -7.784 -9.374 1.00 85.00 97 VAL A C 1
ATOM 804 O O . VAL A 1 97 ? 15.603 -7.739 -10.450 1.00 85.00 97 VAL A O 1
ATOM 807 N N . ILE A 1 98 ? 14.055 -8.673 -9.119 1.00 87.25 98 ILE A N 1
ATOM 808 C CA . ILE A 1 98 ? 13.626 -9.698 -10.089 1.00 87.25 98 ILE A CA 1
ATOM 809 C C . ILE A 1 98 ? 13.153 -9.055 -11.402 1.00 87.25 98 ILE A C 1
ATOM 811 O O . ILE A 1 98 ? 13.575 -9.480 -12.474 1.00 87.25 98 ILE A O 1
ATOM 815 N N . LYS A 1 99 ? 12.343 -7.988 -11.337 1.00 84.38 99 LYS A N 1
ATOM 816 C CA . LYS A 1 99 ? 11.917 -7.258 -12.543 1.00 84.38 99 LYS A CA 1
ATOM 817 C C . LYS A 1 99 ? 13.080 -6.618 -13.304 1.00 84.38 99 LYS A C 1
ATOM 819 O O . LYS A 1 99 ? 13.070 -6.636 -14.530 1.00 84.38 99 LYS A O 1
ATOM 824 N N . ILE A 1 100 ? 14.055 -6.045 -12.594 1.00 83.12 100 ILE A N 1
ATOM 825 C CA . ILE A 1 100 ? 15.247 -5.455 -13.217 1.00 83.12 100 ILE A CA 1
ATOM 826 C C . ILE A 1 100 ? 16.052 -6.544 -13.926 1.00 83.12 100 ILE A C 1
ATOM 828 O O . ILE A 1 100 ? 16.391 -6.344 -15.083 1.00 83.12 100 ILE A O 1
ATOM 832 N N . PHE A 1 101 ? 16.280 -7.694 -13.284 1.00 85.69 101 PHE A N 1
ATOM 833 C CA . PHE A 1 101 ? 16.981 -8.823 -13.905 1.00 85.69 101 PHE A CA 1
ATOM 834 C C . PHE A 1 101 ? 16.267 -9.325 -15.170 1.00 85.69 101 PHE A C 1
ATOM 836 O O . PHE A 1 101 ? 16.891 -9.429 -16.222 1.00 85.69 101 PHE A O 1
ATOM 843 N N . CYS A 1 102 ? 14.943 -9.515 -15.124 1.00 84.12 102 CYS A N 1
ATOM 844 C CA . CYS A 1 102 ? 14.178 -9.892 -16.320 1.00 84.12 102 CYS A CA 1
ATOM 845 C C . CYS A 1 102 ? 14.242 -8.832 -17.440 1.00 84.12 102 CYS A C 1
ATOM 847 O O . CYS A 1 102 ? 14.219 -9.167 -18.626 1.00 84.12 102 CYS A O 1
ATOM 849 N N . GLY A 1 103 ? 14.344 -7.547 -17.083 1.00 78.44 103 GLY A N 1
ATOM 850 C CA . GLY A 1 103 ? 14.535 -6.456 -18.041 1.00 78.44 103 GLY A CA 1
ATOM 851 C C . GLY A 1 103 ? 15.945 -6.401 -18.633 1.00 78.44 103 GLY A C 1
ATOM 852 O O . GLY A 1 103 ? 16.101 -6.168 -19.826 1.00 78.44 103 GLY A O 1
ATOM 853 N N . THR A 1 104 ? 16.988 -6.635 -17.834 1.00 78.62 104 THR A N 1
ATOM 854 C CA . THR A 1 104 ? 18.370 -6.594 -18.329 1.00 78.62 104 THR A CA 1
ATOM 855 C C . THR A 1 104 ? 18.660 -7.731 -19.296 1.00 78.62 104 THR A C 1
ATOM 857 O O . THR A 1 104 ? 19.303 -7.487 -20.314 1.00 78.62 104 THR A O 1
ATOM 860 N N . ASP A 1 105 ? 18.143 -8.933 -19.031 1.00 79.50 105 ASP A N 1
ATOM 861 C CA . ASP A 1 105 ? 18.369 -10.096 -19.896 1.00 79.50 105 ASP A CA 1
ATOM 862 C C . ASP A 1 105 ? 17.751 -9.878 -21.288 1.00 79.50 105 ASP A C 1
ATOM 864 O O . ASP A 1 105 ? 18.401 -10.109 -22.309 1.00 79.50 105 ASP A O 1
ATOM 868 N N . SER A 1 106 ? 16.538 -9.312 -21.338 1.00 78.06 106 SER A N 1
ATOM 869 C CA . SER A 1 106 ? 15.877 -8.952 -22.600 1.00 78.06 106 SER A CA 1
ATOM 870 C C . SER A 1 106 ? 16.568 -7.785 -23.319 1.00 78.06 106 SER A C 1
ATOM 872 O O . SER A 1 106 ? 16.779 -7.835 -24.529 1.00 78.06 106 SER A O 1
ATOM 874 N N . MET A 1 107 ? 17.017 -6.743 -22.614 1.00 76.00 107 MET A N 1
ATOM 875 C CA . MET A 1 107 ? 17.735 -5.640 -23.267 1.00 76.00 107 MET A CA 1
ATOM 876 C C . MET A 1 107 ? 19.088 -6.081 -23.842 1.00 76.00 107 MET A C 1
ATOM 878 O O . MET A 1 107 ? 19.401 -5.731 -24.981 1.00 76.00 107 MET A O 1
ATOM 882 N N . VAL A 1 108 ? 19.871 -6.874 -23.104 1.00 80.88 108 VAL A N 1
ATOM 883 C CA . VAL A 1 108 ? 21.183 -7.364 -23.563 1.00 80.88 108 VAL A CA 1
ATOM 884 C C . VAL A 1 108 ? 21.035 -8.227 -24.812 1.00 80.88 108 VAL A C 1
ATOM 886 O O . VAL A 1 108 ? 21.754 -8.016 -25.790 1.00 80.88 108 VAL A O 1
ATOM 889 N N . GLN A 1 109 ? 20.072 -9.149 -24.8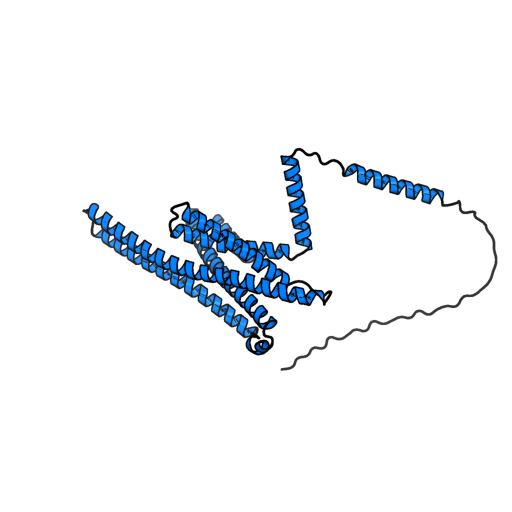19 1.00 81.06 109 GLN A N 1
ATOM 890 C CA . GLN A 1 109 ? 19.848 -10.027 -25.963 1.00 81.06 109 GLN A CA 1
ATOM 891 C C . GLN A 1 109 ? 19.287 -9.260 -27.175 1.00 81.06 109 GLN A C 1
ATOM 893 O O . GLN A 1 109 ? 19.723 -9.516 -28.296 1.00 81.06 109 GLN A O 1
ATOM 898 N N . SER A 1 110 ? 18.448 -8.234 -26.972 1.00 78.50 110 SER A N 1
ATOM 899 C CA . SER A 1 110 ? 17.996 -7.355 -28.066 1.00 78.50 110 SER A CA 1
ATOM 900 C C . SER A 1 110 ? 19.132 -6.526 -28.685 1.00 78.50 110 SER A C 1
ATOM 902 O O . SER A 1 110 ? 19.187 -6.363 -29.906 1.00 78.50 110 SER A O 1
ATOM 904 N N . GLY A 1 111 ? 20.067 -6.032 -27.863 1.00 80.69 111 GLY A N 1
ATOM 905 C CA . GLY A 1 111 ? 21.232 -5.271 -28.316 1.00 80.69 111 GLY A CA 1
ATOM 906 C C . GLY A 1 111 ? 22.247 -6.138 -29.059 1.00 80.69 111 GLY A C 1
ATOM 907 O O . GLY A 1 111 ? 22.789 -5.712 -30.078 1.00 80.69 111 GLY A O 1
ATOM 908 N N . LEU A 1 112 ? 22.456 -7.375 -28.595 1.00 81.25 112 LEU A N 1
ATOM 909 C CA . LEU A 1 112 ? 23.280 -8.363 -29.293 1.00 81.25 112 LEU A CA 1
ATOM 910 C C . LEU A 1 112 ? 22.677 -8.710 -30.660 1.00 81.25 112 LEU A C 1
ATOM 912 O O . LEU A 1 112 ? 23.395 -8.708 -31.658 1.00 81.25 112 LEU A O 1
ATOM 916 N N . LEU A 1 113 ? 21.361 -8.935 -30.723 1.00 79.25 113 LEU A N 1
ATOM 917 C CA . LEU A 1 113 ? 20.672 -9.189 -31.986 1.00 79.25 113 LEU A CA 1
ATOM 918 C C . LEU A 1 113 ? 20.795 -8.016 -32.958 1.00 79.25 113 LEU A C 1
ATOM 920 O O . LEU A 1 113 ? 21.104 -8.212 -34.127 1.00 79.25 113 LEU A O 1
ATOM 924 N N . ALA A 1 114 ? 20.609 -6.786 -32.474 1.00 80.06 114 ALA A N 1
ATOM 925 C CA . ALA A 1 114 ? 20.756 -5.593 -33.303 1.00 80.06 114 ALA A CA 1
ATOM 926 C C . ALA A 1 114 ? 22.179 -5.445 -33.873 1.00 80.06 114 ALA A C 1
ATOM 928 O O . ALA A 1 114 ? 22.346 -4.935 -34.979 1.00 80.06 114 ALA A O 1
ATOM 929 N N . ALA A 1 115 ? 23.199 -5.901 -33.139 1.00 80.75 115 ALA A N 1
ATOM 930 C CA . ALA A 1 115 ? 24.587 -5.879 -33.591 1.00 80.75 115 ALA A CA 1
ATOM 931 C C . ALA A 1 115 ? 24.914 -6.988 -34.610 1.00 80.75 115 ALA A C 1
ATOM 933 O O . ALA A 1 115 ? 25.740 -6.773 -35.494 1.00 80.75 115 ALA A O 1
ATOM 934 N N . VAL A 1 116 ? 24.285 -8.164 -34.498 1.00 80.69 116 VAL A N 1
ATOM 935 C CA . VAL A 1 116 ? 24.542 -9.322 -35.376 1.00 80.69 116 VAL A CA 1
ATOM 936 C C . VAL A 1 116 ? 23.722 -9.257 -36.671 1.00 80.69 116 VAL A C 1
ATOM 938 O O . VAL A 1 116 ? 24.208 -9.638 -37.735 1.00 80.69 116 VAL A O 1
ATOM 941 N N . THR A 1 117 ? 22.487 -8.756 -36.617 1.00 74.12 117 THR A N 1
ATOM 942 C CA . THR A 1 117 ? 21.519 -8.849 -37.720 1.00 74.12 117 THR A CA 1
ATOM 943 C C . THR A 1 117 ? 21.403 -7.528 -38.487 1.00 74.12 117 THR A C 1
ATOM 945 O O . THR A 1 117 ? 20.356 -6.889 -38.507 1.00 74.12 117 THR A O 1
ATOM 948 N N . GLN A 1 118 ? 22.485 -7.091 -39.139 1.00 72.12 118 GLN A N 1
ATOM 949 C CA . GLN A 1 118 ? 22.498 -5.802 -39.853 1.00 72.12 118 GLN A CA 1
ATOM 950 C C . GLN A 1 118 ? 21.823 -5.843 -41.243 1.00 72.12 118 GLN A C 1
ATOM 952 O O . GLN A 1 118 ? 21.436 -4.798 -41.759 1.00 72.12 118 GLN A O 1
ATOM 957 N N . ASN A 1 119 ? 21.638 -7.034 -41.835 1.00 70.31 119 ASN A N 1
ATOM 958 C CA . ASN A 1 119 ? 21.146 -7.198 -43.215 1.00 70.31 119 ASN A CA 1
ATOM 959 C C . ASN A 1 119 ? 19.745 -7.823 -43.352 1.00 70.31 119 ASN A C 1
ATOM 961 O O . ASN A 1 119 ? 19.183 -7.759 -44.443 1.00 70.31 119 ASN A O 1
ATOM 965 N N . ASP A 1 120 ? 19.161 -8.399 -42.294 1.00 74.12 120 ASP A N 1
ATOM 966 C CA . ASP A 1 120 ? 17.897 -9.143 -42.404 1.00 74.12 120 ASP A CA 1
ATOM 967 C C . ASP A 1 120 ? 16.838 -8.669 -41.395 1.00 74.12 120 ASP A C 1
ATOM 969 O O . ASP A 1 120 ? 16.744 -9.115 -40.250 1.00 74.12 120 ASP A O 1
ATOM 973 N N . SER A 1 121 ? 16.033 -7.702 -41.841 1.00 77.94 121 SER A N 1
ATOM 974 C CA . SER A 1 121 ? 15.015 -7.023 -41.024 1.00 77.94 121 SER A CA 1
ATOM 975 C C . SER A 1 121 ? 13.860 -7.930 -40.574 1.00 77.94 121 SER A C 1
ATOM 977 O O . SER A 1 121 ? 13.190 -7.631 -39.582 1.00 77.94 121 SER A O 1
ATOM 979 N N . SER A 1 122 ? 13.625 -9.036 -41.287 1.00 79.06 122 SER A N 1
ATOM 980 C CA . SER A 1 122 ? 12.516 -9.957 -41.022 1.00 79.06 122 SER A CA 1
ATOM 981 C C . SER A 1 122 ? 12.793 -10.866 -39.818 1.00 79.06 122 SER A C 1
ATOM 983 O O . SER A 1 122 ? 11.956 -10.973 -38.921 1.00 79.06 122 SER A O 1
ATOM 985 N N . LEU A 1 123 ? 14.000 -11.437 -39.751 1.00 77.06 123 LEU A N 1
ATOM 986 C CA . LEU A 1 123 ? 14.472 -12.271 -38.644 1.00 77.06 123 LEU A CA 1
ATOM 987 C C . LEU A 1 123 ? 14.567 -11.462 -37.341 1.00 77.06 123 LEU A C 1
ATOM 989 O O . LEU A 1 123 ? 14.067 -11.891 -36.303 1.00 77.06 123 LEU A O 1
ATOM 993 N N . TYR A 1 124 ? 15.122 -10.247 -37.423 1.00 79.00 124 TYR A N 1
ATOM 994 C CA . TYR A 1 124 ? 15.249 -9.332 -36.286 1.00 79.00 124 TYR A CA 1
ATOM 995 C C . TYR A 1 124 ? 13.893 -9.013 -35.630 1.00 79.00 124 TYR A C 1
ATOM 997 O O . TYR A 1 124 ? 13.770 -9.007 -34.404 1.00 79.00 124 TYR A O 1
ATOM 1005 N N . ARG A 1 125 ? 12.841 -8.785 -36.431 1.00 78.44 125 ARG A N 1
ATOM 1006 C CA . ARG A 1 125 ? 11.494 -8.480 -35.917 1.00 78.44 125 ARG A CA 1
ATOM 1007 C C . ARG A 1 125 ? 10.854 -9.669 -35.184 1.00 78.44 125 ARG A C 1
ATOM 1009 O O . ARG A 1 125 ? 10.169 -9.460 -34.184 1.00 78.44 125 ARG A O 1
ATOM 1016 N N . ASN A 1 126 ? 11.066 -10.897 -35.655 1.00 81.38 126 ASN A N 1
ATOM 1017 C CA . ASN A 1 126 ? 10.468 -12.081 -35.033 1.00 81.38 126 ASN A CA 1
ATOM 1018 C C . ASN A 1 126 ? 11.116 -12.393 -33.675 1.00 81.38 126 ASN A C 1
ATOM 1020 O O . ASN A 1 126 ? 10.400 -12.555 -32.688 1.00 81.38 126 ASN A O 1
ATOM 1024 N N . GLU A 1 127 ? 12.448 -12.382 -33.589 1.00 81.75 127 GLU A N 1
ATOM 1025 C CA . GLU A 1 127 ? 13.149 -12.665 -32.327 1.00 81.75 127 GLU A CA 1
ATOM 1026 C C . GLU A 1 127 ? 12.965 -11.558 -31.279 1.00 81.75 127 GLU A C 1
ATOM 1028 O O . GLU A 1 127 ? 12.788 -11.844 -30.096 1.00 81.75 127 GLU A O 1
ATOM 1033 N N . THR A 1 128 ? 12.928 -10.283 -31.686 1.00 82.25 128 THR A N 1
ATOM 1034 C CA . THR A 1 128 ? 12.621 -9.189 -30.743 1.00 82.25 128 THR A CA 1
ATOM 1035 C C . THR A 1 128 ? 11.221 -9.317 -30.142 1.00 82.25 128 THR A C 1
ATOM 1037 O O . THR A 1 128 ? 11.036 -9.020 -28.964 1.00 82.25 128 THR A O 1
ATOM 1040 N N . THR A 1 129 ? 10.248 -9.817 -30.910 1.00 83.00 129 THR A N 1
ATOM 1041 C CA . THR A 1 129 ? 8.887 -10.081 -30.416 1.00 83.00 129 THR A CA 1
ATOM 1042 C C . THR A 1 129 ? 8.876 -11.203 -29.375 1.00 83.00 129 THR A C 1
ATOM 1044 O O . THR A 1 129 ? 8.217 -11.085 -28.344 1.00 83.00 129 THR A O 1
ATOM 1047 N N . GLU A 1 130 ? 9.636 -12.277 -29.599 1.00 84.19 130 GLU A N 1
ATOM 1048 C CA . GLU A 1 130 ? 9.765 -13.376 -28.633 1.00 84.19 130 GLU A CA 1
ATOM 1049 C C . GLU A 1 130 ? 10.392 -12.905 -27.311 1.00 84.19 130 GLU A C 1
ATOM 1051 O O . GLU A 1 130 ? 9.945 -13.275 -26.224 1.00 84.19 130 GLU A O 1
ATOM 1056 N N . LEU A 1 131 ? 11.369 -12.005 -27.401 1.00 82.75 131 LEU A N 1
ATOM 1057 C CA . LEU A 1 131 ? 12.059 -11.440 -26.249 1.00 82.75 131 LEU A CA 1
ATOM 1058 C C . LEU A 1 131 ? 11.177 -10.505 -25.409 1.00 82.75 131 LEU A C 1
ATOM 1060 O O . LEU A 1 131 ? 11.215 -10.556 -24.177 1.00 82.75 131 LEU A O 1
ATOM 1064 N N . VAL A 1 132 ? 10.360 -9.678 -26.073 1.00 82.75 132 VAL A N 1
ATOM 1065 C CA . VAL A 1 132 ? 9.338 -8.845 -25.416 1.00 82.75 132 VAL A CA 1
ATOM 1066 C C . VAL A 1 132 ? 8.318 -9.734 -24.707 1.00 82.75 132 VAL A C 1
ATOM 1068 O O . VAL A 1 132 ? 8.051 -9.529 -23.526 1.00 82.75 132 VAL A O 1
ATOM 1071 N N . ASN A 1 133 ? 7.847 -10.797 -25.366 1.00 84.62 133 ASN A N 1
ATOM 1072 C CA . ASN A 1 133 ? 6.926 -11.754 -24.751 1.00 84.62 133 ASN A CA 1
ATOM 1073 C C . ASN A 1 133 ? 7.533 -12.432 -23.509 1.00 84.62 133 ASN A C 1
ATOM 1075 O O . ASN A 1 133 ? 6.833 -12.643 -22.519 1.00 84.62 133 ASN A O 1
ATOM 1079 N N . HIS A 1 134 ? 8.829 -12.762 -23.529 1.00 85.81 134 HIS A N 1
ATOM 1080 C CA . HIS A 1 134 ? 9.515 -13.334 -22.366 1.00 85.81 134 HIS A CA 1
ATOM 1081 C C . HIS A 1 134 ? 9.586 -12.343 -21.191 1.00 85.81 134 HIS A C 1
ATOM 1083 O O . HIS A 1 134 ? 9.329 -12.717 -20.040 1.00 85.81 134 HIS A O 1
ATOM 1089 N N . TYR A 1 135 ? 9.898 -11.072 -21.467 1.00 84.44 135 TYR A N 1
ATOM 1090 C CA . TYR A 1 135 ? 9.875 -10.013 -20.457 1.00 84.44 135 TYR A CA 1
ATOM 1091 C C . TYR A 1 135 ? 8.478 -9.847 -19.845 1.00 84.44 135 TYR A C 1
ATOM 1093 O O . TYR A 1 135 ? 8.346 -9.896 -18.617 1.00 84.44 135 TYR A O 1
ATOM 1101 N N . ASP A 1 136 ? 7.446 -9.735 -20.684 1.00 83.81 136 ASP A N 1
ATOM 1102 C CA . ASP A 1 136 ? 6.058 -9.544 -20.255 1.00 83.81 136 ASP A CA 1
ATOM 1103 C C . ASP A 1 136 ? 5.579 -10.712 -19.384 1.00 83.81 136 ASP A C 1
ATOM 1105 O O . ASP A 1 136 ? 4.986 -10.508 -18.324 1.00 83.81 136 ASP A O 1
ATOM 1109 N N . GLN A 1 137 ? 5.925 -11.952 -19.745 1.00 87.12 137 GLN A N 1
ATOM 1110 C CA . GLN A 1 137 ? 5.599 -13.131 -18.938 1.00 87.12 137 GLN A CA 1
ATOM 1111 C C . GLN A 1 137 ? 6.284 -13.121 -17.561 1.00 87.12 137 GLN A C 1
ATOM 1113 O O . GLN A 1 137 ? 5.645 -13.444 -16.550 1.00 87.12 137 GLN A O 1
ATOM 1118 N N . CYS A 1 138 ? 7.570 -12.752 -17.485 1.00 86.44 138 CYS A N 1
ATOM 1119 C CA . CYS A 1 138 ? 8.263 -12.635 -16.197 1.00 86.44 138 CYS A CA 1
ATOM 1120 C C . CYS A 1 138 ? 7.665 -11.511 -15.331 1.00 86.44 138 CYS A C 1
ATOM 1122 O O . CYS A 1 138 ? 7.429 -11.697 -14.125 1.00 86.44 138 CYS A O 1
ATOM 1124 N N . ALA A 1 139 ? 7.404 -10.351 -15.938 1.00 84.06 139 ALA A N 1
ATOM 1125 C CA . ALA A 1 139 ? 6.822 -9.196 -15.268 1.00 84.06 139 ALA A CA 1
ATOM 1126 C C . ALA A 1 139 ? 5.426 -9.523 -14.714 1.00 84.06 139 ALA A C 1
ATOM 1128 O O . ALA A 1 139 ? 5.203 -9.352 -13.510 1.00 84.06 139 ALA A O 1
ATOM 1129 N N . ALA A 1 140 ? 4.553 -10.111 -15.537 1.00 83.94 140 ALA A N 1
ATOM 1130 C CA . ALA A 1 140 ? 3.196 -10.502 -15.164 1.00 83.94 140 ALA A CA 1
ATOM 1131 C C . ALA A 1 140 ? 3.173 -11.543 -14.034 1.00 83.94 140 ALA A C 1
ATOM 1133 O O . ALA A 1 140 ? 2.388 -11.436 -13.088 1.00 83.94 140 ALA A O 1
ATOM 1134 N N . ARG A 1 141 ? 4.076 -12.538 -14.059 1.00 86.56 141 ARG A N 1
ATOM 1135 C CA . ARG A 1 141 ? 4.187 -13.524 -12.967 1.00 86.56 141 ARG A CA 1
ATOM 1136 C C . ARG A 1 141 ? 4.537 -12.851 -11.640 1.00 86.56 141 ARG A C 1
ATOM 1138 O O . ARG A 1 141 ? 3.959 -13.185 -10.603 1.00 86.56 141 ARG A O 1
ATOM 1145 N N . THR A 1 142 ? 5.468 -11.904 -11.675 1.00 84.31 142 THR A N 1
ATOM 1146 C CA . THR A 1 142 ? 5.904 -11.155 -10.494 1.00 84.31 142 THR A CA 1
ATOM 1147 C C . THR A 1 142 ? 4.777 -10.271 -9.949 1.00 84.31 142 THR A C 1
ATOM 1149 O O . THR A 1 142 ? 4.527 -10.268 -8.740 1.00 84.31 142 THR A O 1
ATOM 1152 N N . ASP A 1 143 ? 4.042 -9.589 -10.829 1.00 83.19 143 ASP A N 1
ATOM 1153 C CA . ASP A 1 143 ? 2.896 -8.762 -10.441 1.00 83.19 143 ASP A CA 1
ATOM 1154 C C . ASP A 1 143 ? 1.743 -9.595 -9.883 1.00 83.19 143 ASP A C 1
ATOM 1156 O O . ASP A 1 143 ? 1.166 -9.234 -8.858 1.00 83.19 143 ASP A O 1
ATOM 1160 N N . SER A 1 144 ? 1.469 -10.770 -10.455 1.00 83.50 144 SER A N 1
ATOM 1161 C CA . SER A 1 144 ? 0.446 -11.687 -9.940 1.00 83.50 144 SER A CA 1
ATOM 1162 C C . SER A 1 144 ? 0.738 -12.144 -8.507 1.00 83.50 144 SER A C 1
ATOM 1164 O O . SER A 1 144 ? -0.159 -12.163 -7.658 1.00 83.50 144 SER A O 1
ATOM 1166 N N . ILE A 1 145 ? 1.995 -12.484 -8.197 1.00 86.50 145 ILE A N 1
ATOM 1167 C CA . ILE A 1 145 ? 2.406 -12.848 -6.829 1.00 86.50 145 ILE A CA 1
ATOM 1168 C C . ILE A 1 145 ? 2.155 -11.679 -5.877 1.00 86.50 145 ILE A C 1
ATOM 1170 O O . ILE A 1 145 ? 1.618 -11.860 -4.782 1.00 86.50 145 ILE A O 1
ATOM 1174 N N . TYR A 1 146 ? 2.510 -10.473 -6.307 1.00 83.88 146 TYR A N 1
ATOM 1175 C CA . TYR A 1 146 ? 2.350 -9.276 -5.505 1.00 83.88 146 TYR A CA 1
ATOM 1176 C C . TYR A 1 146 ? 0.873 -8.960 -5.239 1.00 83.88 146 TYR A C 1
ATOM 1178 O O . TYR A 1 146 ? 0.486 -8.794 -4.084 1.00 83.88 146 TYR A O 1
ATOM 1186 N N . VAL A 1 147 ? 0.019 -8.985 -6.267 1.00 83.50 147 VAL A N 1
ATOM 1187 C CA . VAL A 1 147 ? -1.439 -8.810 -6.134 1.00 83.50 147 VAL A CA 1
ATOM 1188 C C . VAL A 1 147 ? -2.022 -9.775 -5.106 1.00 83.50 147 VAL A C 1
ATOM 1190 O O . VAL A 1 147 ? -2.801 -9.360 -4.249 1.00 83.50 147 VAL A O 1
ATOM 1193 N N . ARG A 1 148 ? -1.609 -11.048 -5.121 1.00 85.88 148 ARG A N 1
ATOM 1194 C CA . ARG A 1 148 ? -2.085 -12.049 -4.150 1.00 85.88 148 ARG A CA 1
ATOM 1195 C C . ARG A 1 148 ? -1.741 -11.670 -2.710 1.00 85.88 148 ARG A C 1
ATOM 1197 O O . ARG A 1 148 ? -2.592 -11.807 -1.834 1.00 85.88 148 ARG A O 1
ATOM 1204 N N . ILE A 1 149 ? -0.531 -11.168 -2.457 1.00 87.12 149 ILE A N 1
ATOM 1205 C CA . ILE A 1 149 ? -0.115 -10.713 -1.119 1.00 87.12 149 ILE A CA 1
ATOM 1206 C C . ILE A 1 149 ? -1.003 -9.556 -0.641 1.00 87.12 149 ILE A C 1
ATOM 1208 O O . ILE A 1 149 ? -1.425 -9.544 0.518 1.00 87.12 149 ILE A O 1
ATOM 1212 N N . TYR A 1 150 ? -1.325 -8.606 -1.521 1.00 84.12 150 TYR A N 1
ATOM 1213 C CA . TYR A 1 150 ? -2.203 -7.486 -1.173 1.00 84.12 150 TYR A CA 1
ATOM 1214 C C . TYR A 1 150 ? -3.640 -7.924 -0.927 1.00 84.12 150 TYR A C 1
ATOM 1216 O O . TYR A 1 150 ? -4.238 -7.525 0.070 1.00 84.12 150 TYR A O 1
ATOM 1224 N N . LEU A 1 151 ? -4.164 -8.802 -1.780 1.00 85.50 151 LEU A N 1
ATOM 1225 C CA . LEU A 1 151 ? -5.505 -9.360 -1.643 1.00 85.50 151 LEU A CA 1
ATOM 1226 C C . LEU A 1 151 ? -5.660 -10.085 -0.295 1.00 85.50 151 LEU A C 1
ATOM 1228 O O . LEU A 1 151 ? -6.657 -9.896 0.400 1.00 85.50 151 LEU A O 1
ATOM 1232 N N . ILE A 1 152 ? -4.644 -10.840 0.139 1.00 89.06 152 ILE A N 1
ATOM 1233 C CA . ILE A 1 152 ? -4.614 -11.439 1.484 1.00 89.06 152 ILE A CA 1
ATOM 1234 C C . ILE A 1 152 ? -4.683 -10.352 2.567 1.00 89.06 152 ILE A C 1
ATOM 1236 O O . ILE A 1 152 ? -5.448 -10.484 3.524 1.00 89.06 152 ILE A O 1
ATOM 1240 N N . GLY A 1 153 ? -3.920 -9.266 2.420 1.00 87.44 153 GLY A N 1
ATOM 1241 C CA . GLY A 1 153 ? -3.977 -8.113 3.322 1.00 87.44 153 GLY A CA 1
ATOM 1242 C C . GLY A 1 153 ? -5.376 -7.494 3.422 1.00 87.44 153 GLY A C 1
ATOM 1243 O O . GLY A 1 153 ? -5.832 -7.173 4.521 1.00 87.44 153 GLY A O 1
ATOM 1244 N N . ASP A 1 154 ? -6.088 -7.390 2.305 1.00 86.44 154 ASP A N 1
ATOM 1245 C CA . ASP A 1 154 ? -7.451 -6.859 2.261 1.00 86.44 154 ASP A CA 1
ATOM 1246 C C . ASP A 1 154 ? -8.446 -7.781 2.953 1.00 86.44 154 ASP A C 1
ATOM 1248 O O . ASP A 1 154 ? -9.246 -7.321 3.769 1.00 86.44 154 ASP A O 1
ATOM 1252 N N . ILE A 1 155 ? -8.349 -9.091 2.711 1.00 89.50 155 ILE A N 1
ATOM 1253 C CA . ILE A 1 155 ? -9.150 -10.097 3.420 1.00 89.50 155 ILE A CA 1
ATOM 1254 C C . ILE A 1 155 ? -8.904 -10.012 4.933 1.00 89.50 155 ILE A C 1
ATOM 1256 O O . ILE A 1 155 ? -9.856 -10.073 5.721 1.00 89.50 155 ILE A O 1
ATOM 1260 N N . LEU A 1 156 ? -7.652 -9.825 5.365 1.00 91.06 156 LEU A N 1
ATOM 1261 C CA . LEU A 1 156 ? -7.323 -9.632 6.780 1.00 91.06 156 LEU A CA 1
ATOM 1262 C C . LEU A 1 156 ? -7.989 -8.372 7.349 1.00 91.06 156 LEU A C 1
ATOM 1264 O O . LEU A 1 156 ? -8.523 -8.421 8.458 1.00 91.06 156 LEU A O 1
ATOM 1268 N N . VAL A 1 157 ? -8.028 -7.266 6.601 1.00 88.88 157 VAL A N 1
ATOM 1269 C CA . VAL A 1 157 ? -8.724 -6.034 7.017 1.00 88.88 157 VAL A CA 1
ATOM 1270 C C . VAL A 1 157 ? -10.237 -6.241 7.106 1.00 88.88 157 VAL A C 1
ATOM 1272 O O . VAL A 1 157 ? -10.850 -5.800 8.080 1.00 88.88 157 VAL A O 1
ATOM 1275 N N . MET A 1 158 ? -10.846 -6.953 6.155 1.00 88.19 158 MET A N 1
ATOM 1276 C CA . MET A 1 158 ? -12.274 -7.294 6.227 1.00 88.19 158 MET A CA 1
ATOM 1277 C C . MET A 1 158 ? -12.573 -8.149 7.458 1.00 88.19 158 MET A C 1
ATOM 1279 O O . MET A 1 158 ? -13.510 -7.870 8.208 1.00 88.19 158 MET A O 1
ATOM 1283 N N . THR A 1 159 ? -11.722 -9.141 7.723 1.00 90.12 159 THR A N 1
ATOM 1284 C CA . THR A 1 159 ? -11.818 -9.985 8.917 1.00 90.12 159 THR A CA 1
ATOM 1285 C C . THR A 1 159 ? -11.684 -9.145 10.188 1.00 90.12 159 THR A C 1
ATOM 1287 O O . THR A 1 159 ? -12.466 -9.309 11.125 1.00 90.12 159 THR A O 1
ATOM 1290 N N . ALA A 1 160 ? -10.757 -8.183 10.209 1.00 90.44 160 ALA A N 1
ATOM 1291 C CA . ALA A 1 160 ? -10.580 -7.259 11.324 1.00 90.44 160 ALA A CA 1
ATOM 1292 C C . ALA A 1 160 ? -11.845 -6.432 11.596 1.00 90.44 160 ALA A C 1
ATOM 1294 O O . ALA A 1 160 ? -12.253 -6.291 12.750 1.00 90.44 160 ALA A O 1
ATOM 1295 N N . ALA A 1 161 ? -12.492 -5.919 10.545 1.00 88.56 161 ALA A N 1
ATOM 1296 C CA . ALA A 1 161 ? -13.735 -5.159 10.659 1.00 88.56 161 ALA A CA 1
ATOM 1297 C C . ALA A 1 161 ? -14.883 -6.017 11.221 1.00 88.56 161 ALA A C 1
ATOM 1299 O O . ALA A 1 161 ? -15.615 -5.564 12.105 1.00 88.56 161 ALA A O 1
ATOM 1300 N N . VAL A 1 162 ? -15.005 -7.275 10.780 1.00 89.12 162 VAL A N 1
ATOM 1301 C CA . VAL A 1 162 ? -15.995 -8.226 11.315 1.00 89.12 162 VAL A CA 1
ATOM 1302 C C . VAL A 1 162 ? -15.735 -8.516 12.796 1.00 89.12 162 VAL A C 1
ATOM 1304 O O . VAL A 1 162 ? -16.655 -8.402 13.609 1.00 89.12 162 VAL A O 1
ATOM 1307 N N . LEU A 1 163 ? -14.488 -8.816 13.179 1.00 87.94 163 LEU A N 1
ATOM 1308 C CA . LEU A 1 163 ? -14.110 -9.051 14.579 1.00 87.94 163 LEU A CA 1
ATOM 1309 C C . LEU A 1 163 ? -14.413 -7.833 15.462 1.00 87.94 163 LEU A C 1
ATOM 1311 O O . LEU A 1 163 ? -14.965 -7.979 16.556 1.00 87.94 163 LEU A O 1
ATOM 1315 N N . TYR A 1 164 ? -14.112 -6.626 14.975 1.00 84.62 164 TYR A N 1
ATOM 1316 C CA . TYR A 1 164 ? -14.447 -5.382 15.667 1.00 84.62 164 TYR A CA 1
ATOM 1317 C C . TYR A 1 164 ? -15.957 -5.181 15.812 1.00 84.62 164 TYR A C 1
ATOM 1319 O O . TYR A 1 164 ? -16.409 -4.756 16.877 1.00 84.62 164 TYR A O 1
ATOM 1327 N N . CYS A 1 165 ? -16.745 -5.512 14.787 1.00 83.56 165 CYS A N 1
ATOM 1328 C CA . CYS A 1 165 ? -18.204 -5.441 14.845 1.00 83.56 165 CYS A CA 1
ATOM 1329 C C . CYS A 1 165 ? -18.767 -6.390 15.916 1.00 83.56 165 CYS A C 1
ATOM 1331 O O . CYS A 1 165 ? -19.536 -5.964 16.781 1.00 83.56 165 CYS A O 1
ATOM 1333 N N . ILE A 1 166 ? -18.306 -7.646 15.939 1.00 85.56 166 ILE A N 1
ATOM 1334 C CA . ILE A 1 166 ? -18.695 -8.641 16.952 1.00 85.56 166 ILE A CA 1
ATOM 1335 C C . ILE A 1 166 ? -18.342 -8.146 18.361 1.00 85.56 166 ILE A C 1
ATOM 1337 O O . ILE A 1 166 ? -19.180 -8.178 19.269 1.00 85.56 166 ILE A O 1
ATOM 1341 N N . MET A 1 167 ? -17.115 -7.647 18.542 1.00 85.38 167 MET A N 1
ATOM 1342 C CA . MET A 1 167 ? -16.649 -7.075 19.805 1.00 85.38 167 MET A CA 1
ATOM 1343 C C . MET A 1 167 ? -17.549 -5.913 20.251 1.00 85.38 167 MET A C 1
ATOM 1345 O O . MET A 1 167 ? -17.992 -5.877 21.400 1.00 85.38 167 MET A O 1
ATOM 1349 N N . PHE A 1 168 ? -17.874 -4.994 19.339 1.00 77.56 168 PHE A N 1
ATOM 1350 C CA . PHE A 1 168 ? -18.700 -3.824 19.625 1.00 77.56 168 PHE A CA 1
ATOM 1351 C C . PHE A 1 168 ? -20.134 -4.198 20.023 1.00 77.56 168 PHE A C 1
ATOM 1353 O O . PHE A 1 168 ? -20.663 -3.646 20.990 1.00 77.56 168 PHE A O 1
ATOM 1360 N N . ILE A 1 169 ? -20.756 -5.169 19.342 1.00 80.81 169 ILE A N 1
ATOM 1361 C CA . ILE A 1 169 ? -22.093 -5.674 19.697 1.00 80.81 169 ILE A CA 1
ATOM 1362 C C . ILE A 1 169 ? -22.087 -6.242 21.123 1.00 80.81 169 ILE A C 1
ATOM 1364 O O . ILE A 1 169 ? -22.973 -5.920 21.923 1.00 80.81 169 ILE A O 1
ATOM 1368 N N . LYS A 1 170 ? -21.069 -7.042 21.473 1.00 79.50 170 LYS A N 1
ATOM 1369 C CA . LYS A 1 170 ? -20.948 -7.624 22.817 1.00 79.50 170 LYS A CA 1
ATOM 1370 C C . LYS A 1 170 ? -20.752 -6.552 23.889 1.00 79.50 170 LYS A C 1
ATOM 1372 O O . LYS A 1 170 ? -21.474 -6.550 24.885 1.00 79.50 170 LYS A O 1
ATOM 1377 N N . VAL A 1 171 ? -19.830 -5.615 23.663 1.00 77.19 171 VAL A N 1
ATOM 1378 C CA . VAL A 1 171 ? -19.535 -4.524 24.604 1.00 77.19 171 VAL A CA 1
ATOM 1379 C C . VAL A 1 171 ? -20.744 -3.607 24.777 1.00 77.19 171 VAL A C 1
ATOM 1381 O O . VAL A 1 171 ? -21.064 -3.240 25.901 1.00 77.19 171 VAL A O 1
ATOM 1384 N N . ARG A 1 172 ? -21.501 -3.293 23.718 1.00 70.19 172 ARG A N 1
ATOM 1385 C CA . ARG A 1 172 ? -22.718 -2.464 23.818 1.00 70.19 172 ARG A CA 1
ATOM 1386 C C . ARG A 1 172 ? -23.840 -3.134 24.617 1.00 70.19 172 ARG A C 1
ATOM 1388 O O . ARG A 1 172 ? -24.663 -2.445 25.225 1.00 70.19 172 ARG A O 1
ATOM 1395 N N . ARG A 1 173 ? -23.890 -4.469 24.639 1.00 62.88 173 ARG A N 1
ATOM 1396 C CA . ARG A 1 173 ? -24.807 -5.214 25.516 1.00 62.88 173 ARG A CA 1
ATOM 1397 C C . ARG A 1 173 ? -24.432 -5.060 26.998 1.00 62.88 173 ARG A C 1
ATOM 1399 O O . ARG A 1 173 ? -25.335 -5.073 27.822 1.00 62.88 173 ARG A O 1
ATOM 1406 N N . TRP A 1 174 ? -23.150 -4.850 27.312 1.00 52.44 174 TRP A N 1
ATOM 1407 C CA . TRP A 1 174 ? -22.624 -4.681 28.677 1.00 52.44 174 TRP A CA 1
ATOM 1408 C C . TRP A 1 174 ? -22.577 -3.208 29.126 1.00 52.44 174 TRP A C 1
ATOM 1410 O O . TRP A 1 174 ? -22.959 -2.886 30.244 1.00 52.44 174 TRP A O 1
ATOM 1420 N N . SER A 1 175 ? -22.209 -2.287 28.231 1.00 53.22 175 SER A N 1
ATOM 1421 C CA . SER A 1 175 ? -22.102 -0.843 28.498 1.00 53.22 175 SER A CA 1
ATOM 1422 C C . SER A 1 175 ? -23.449 -0.170 28.775 1.00 53.22 175 SER A C 1
ATOM 1424 O O . SER A 1 175 ? -23.478 0.864 29.434 1.00 53.22 175 SER A O 1
ATOM 1426 N N . ARG A 1 176 ? -24.578 -0.766 28.359 1.00 52.72 176 ARG A N 1
ATOM 1427 C CA . ARG A 1 176 ? -25.916 -0.284 28.749 1.00 52.72 176 ARG A CA 1
ATOM 1428 C C . ARG A 1 176 ? -26.141 -0.258 30.271 1.00 52.72 176 ARG A C 1
ATOM 1430 O O . ARG A 1 176 ? -27.067 0.416 30.700 1.00 52.72 176 ARG A O 1
ATOM 1437 N N . MET A 1 177 ? -25.317 -0.956 31.059 1.00 44.62 177 MET A N 1
ATOM 1438 C CA . MET A 1 177 ? -25.400 -0.992 32.526 1.00 44.62 177 MET A CA 1
ATOM 1439 C C . MET A 1 177 ? -24.388 -0.076 33.234 1.00 44.62 177 MET A C 1
ATOM 1441 O O . MET A 1 177 ? -24.480 0.096 34.442 1.00 44.62 177 MET A O 1
ATOM 1445 N N . THR A 1 178 ? -23.426 0.522 32.525 1.00 44.34 178 THR A N 1
ATOM 1446 C CA . THR A 1 178 ? -22.380 1.370 33.125 1.00 44.34 178 THR A CA 1
ATOM 1447 C C . THR A 1 178 ? -22.410 2.727 32.436 1.00 44.34 178 THR A C 1
ATOM 1449 O O . THR A 1 178 ? -21.771 2.949 31.406 1.00 44.34 178 THR A O 1
ATOM 1452 N N . GLY A 1 179 ? -23.261 3.605 32.966 1.00 51.62 179 GLY A N 1
ATOM 1453 C CA . GLY A 1 179 ? -23.333 5.001 32.556 1.00 51.62 179 GLY A CA 1
ATOM 1454 C C . GLY A 1 179 ? -22.032 5.727 32.890 1.00 51.62 179 GLY A C 1
ATOM 1455 O O . GLY A 1 179 ? -21.498 5.559 33.979 1.00 51.62 179 GLY A O 1
ATOM 1456 N N . ASP A 1 180 ? -21.555 6.511 31.926 1.00 54.97 180 ASP A N 1
ATOM 1457 C CA . ASP A 1 180 ? -20.485 7.506 32.038 1.00 54.97 180 ASP A CA 1
ATOM 1458 C C . ASP A 1 180 ? -19.130 7.057 32.610 1.00 54.97 180 ASP A C 1
ATOM 1460 O O . ASP A 1 180 ? -18.897 7.128 33.810 1.00 54.97 180 ASP A O 1
ATOM 1464 N N . LEU A 1 181 ? -18.167 6.770 31.717 1.00 48.50 181 LEU A N 1
ATOM 1465 C CA . LEU A 1 181 ? -16.886 7.500 31.693 1.00 48.50 181 LEU A CA 1
ATOM 1466 C C . LEU A 1 181 ? -16.049 7.194 30.429 1.00 48.50 181 LEU A C 1
ATOM 1468 O O . LEU A 1 181 ? -15.685 6.056 30.159 1.00 48.50 181 LEU A O 1
ATOM 1472 N N . SER A 1 182 ? -15.651 8.257 29.720 1.00 41.59 182 SER A N 1
ATOM 1473 C CA . SER A 1 182 ? -14.393 8.357 28.952 1.00 41.59 182 SER A CA 1
ATOM 1474 C C . SER A 1 182 ? -14.219 7.577 27.621 1.00 41.59 182 SER A C 1
ATOM 1476 O O . SER A 1 182 ? -13.489 6.602 27.502 1.00 41.59 182 SER A O 1
ATOM 1478 N N . ASN A 1 183 ? -14.845 8.061 26.544 1.00 47.31 183 ASN A N 1
ATOM 1479 C CA . ASN A 1 183 ? -14.144 8.673 25.392 1.00 47.31 183 ASN A CA 1
ATOM 1480 C C . ASN A 1 183 ? -12.589 8.476 25.310 1.00 47.31 183 ASN A C 1
ATOM 1482 O O . ASN A 1 183 ? -11.895 8.844 26.244 1.00 47.31 183 ASN A O 1
ATOM 1486 N N . HIS A 1 184 ? -11.901 8.037 24.235 1.00 60.84 184 HIS A N 1
ATOM 1487 C CA . HIS A 1 184 ? -12.209 7.991 22.789 1.00 60.84 184 HIS A CA 1
ATOM 1488 C C . HIS A 1 184 ? -11.249 7.156 21.870 1.00 60.84 184 HIS A C 1
ATOM 1490 O O . HIS A 1 184 ? -11.304 7.369 20.661 1.00 60.84 184 HIS A O 1
ATOM 1496 N N . PRO A 1 185 ? -10.383 6.203 22.293 1.00 59.44 185 PRO A N 1
ATOM 1497 C CA . PRO A 1 185 ? -9.571 5.448 21.316 1.00 59.44 185 PRO A CA 1
ATOM 1498 C C . PRO A 1 185 ? -10.342 4.308 20.627 1.00 59.44 185 PRO A C 1
ATOM 1500 O O . PRO A 1 185 ? -10.067 3.966 19.479 1.00 59.44 185 PRO A O 1
ATOM 1503 N N . GLU A 1 186 ? -11.326 3.710 21.301 1.00 66.75 186 GLU A N 1
ATOM 1504 C CA . GLU A 1 186 ? -12.029 2.527 20.778 1.00 66.75 186 GLU A CA 1
ATOM 1505 C C . GLU A 1 186 ? -13.000 2.867 19.648 1.00 66.75 186 GLU A C 1
ATOM 1507 O O . GLU A 1 186 ? -13.075 2.147 18.655 1.00 66.75 186 GLU A O 1
ATOM 1512 N N . LYS A 1 187 ? -13.694 4.007 19.769 1.00 71.06 187 LYS A N 1
ATOM 1513 C CA . LYS A 1 187 ? -14.586 4.529 18.725 1.00 71.06 187 LYS A CA 1
ATOM 1514 C C . LYS A 1 187 ? -13.800 4.870 17.462 1.00 71.06 187 LYS A C 1
ATOM 1516 O O . LYS A 1 187 ? -14.255 4.555 16.369 1.00 71.06 187 LYS A O 1
ATOM 1521 N N . TYR A 1 188 ? -12.608 5.447 17.621 1.00 72.06 188 TYR A N 1
ATOM 1522 C CA . TYR A 1 188 ? -11.738 5.788 16.500 1.00 72.06 188 TYR A CA 1
ATOM 1523 C C . TYR A 1 188 ? -11.306 4.569 15.702 1.00 72.06 188 TYR A C 1
ATOM 1525 O O . TYR A 1 188 ? -11.502 4.542 14.491 1.00 72.06 188 TYR A O 1
ATOM 1533 N N . ILE A 1 189 ? -10.812 3.528 16.372 1.00 73.94 189 ILE A N 1
ATOM 1534 C CA . ILE A 1 189 ? -10.385 2.315 15.669 1.00 73.94 189 ILE A CA 1
ATOM 1535 C C . ILE A 1 189 ? -11.584 1.608 15.017 1.00 73.94 189 ILE A C 1
ATOM 1537 O O . ILE A 1 189 ? -11.456 1.067 13.920 1.00 73.94 189 ILE A O 1
ATOM 1541 N N . PHE A 1 190 ? -12.768 1.657 15.635 1.00 76.19 190 PHE A N 1
ATOM 1542 C CA . PHE A 1 190 ? -13.983 1.101 15.040 1.00 76.19 190 PHE A CA 1
ATOM 1543 C C . PHE A 1 190 ? -14.396 1.843 13.762 1.00 76.19 190 PHE A C 1
ATOM 1545 O O . PHE A 1 190 ? -14.523 1.217 12.715 1.00 76.19 190 PHE A O 1
ATOM 1552 N N . TYR A 1 191 ? -14.557 3.171 13.810 1.00 78.00 191 TYR A N 1
ATOM 1553 C CA . TYR A 1 191 ? -14.913 3.941 12.614 1.00 78.00 191 TYR A CA 1
ATOM 1554 C C . TYR A 1 191 ? -13.841 3.815 11.534 1.00 78.00 191 TYR A C 1
ATOM 1556 O O . TYR A 1 191 ? -14.176 3.627 10.370 1.00 78.00 191 TYR A O 1
ATOM 1564 N N . GLN A 1 192 ? -12.564 3.827 11.920 1.00 81.62 192 GLN A N 1
ATOM 1565 C CA . GLN A 1 192 ? -11.463 3.638 10.986 1.00 81.62 192 GLN A CA 1
ATOM 1566 C C . GLN A 1 192 ? -11.523 2.287 10.281 1.00 81.62 192 GLN A C 1
ATOM 1568 O O . GLN A 1 192 ? -11.425 2.250 9.061 1.00 81.62 192 GLN A O 1
ATOM 1573 N N . THR A 1 193 ? -11.711 1.189 11.013 1.00 80.44 193 THR A N 1
ATOM 1574 C CA . THR A 1 193 ? -11.799 -0.148 10.400 1.00 80.44 193 THR A CA 1
ATOM 1575 C C . THR A 1 193 ? -13.061 -0.312 9.553 1.00 80.44 193 THR A C 1
ATOM 1577 O O . THR A 1 193 ? -12.992 -0.920 8.490 1.00 80.44 193 THR A O 1
ATOM 1580 N N . PHE A 1 194 ? -14.181 0.287 9.963 1.00 81.62 194 PHE A N 1
ATOM 1581 C CA . PHE A 1 194 ? -15.449 0.244 9.234 1.00 81.62 194 PHE A CA 1
ATOM 1582 C C . PHE A 1 194 ? -15.438 1.060 7.933 1.00 81.62 194 PHE A C 1
ATOM 1584 O O . PHE A 1 194 ? -15.832 0.564 6.882 1.00 81.62 194 PHE A O 1
ATOM 1591 N N . PHE A 1 195 ? -14.968 2.310 7.964 1.00 84.94 195 PHE A N 1
ATOM 1592 C CA . PHE A 1 195 ? -14.859 3.106 6.739 1.00 84.94 195 PHE A CA 1
ATOM 1593 C C . PHE A 1 195 ? -13.779 2.556 5.807 1.00 84.94 195 PHE A C 1
ATOM 1595 O O . PHE A 1 195 ? -13.954 2.611 4.593 1.00 84.94 195 PHE A O 1
ATOM 1602 N N . LEU A 1 196 ? -12.701 1.979 6.356 1.00 85.81 196 LEU A N 1
ATOM 1603 C CA . LEU A 1 196 ? -11.662 1.333 5.553 1.00 85.81 196 LEU A CA 1
ATOM 1604 C C . LEU A 1 196 ? -12.205 0.112 4.816 1.00 85.81 196 LEU A C 1
ATOM 1606 O O . LEU A 1 196 ? -11.939 -0.033 3.627 1.00 85.81 196 LEU A O 1
ATOM 1610 N N . SER A 1 197 ? -12.977 -0.743 5.494 1.00 85.44 197 SER A N 1
ATOM 1611 C CA . SER A 1 197 ? -13.559 -1.928 4.862 1.00 85.44 197 SER A CA 1
ATOM 1612 C C . SER A 1 197 ? -14.559 -1.553 3.770 1.00 85.44 197 SER A C 1
ATOM 1614 O O . SER A 1 197 ? -14.484 -2.096 2.673 1.00 85.44 197 SER A O 1
ATOM 1616 N N . ILE A 1 198 ? -15.437 -0.572 4.010 1.00 87.69 198 ILE A N 1
ATOM 1617 C CA . ILE A 1 198 ? -16.373 -0.085 2.983 1.00 87.69 198 ILE A CA 1
ATOM 1618 C C . ILE A 1 198 ? -15.618 0.484 1.781 1.00 87.69 198 ILE A C 1
ATOM 1620 O O . ILE A 1 198 ? -15.937 0.143 0.644 1.00 87.69 198 ILE A O 1
ATOM 1624 N N . ALA A 1 199 ? -14.610 1.327 2.015 1.00 86.88 199 ALA A N 1
ATOM 1625 C CA . ALA A 1 199 ? -13.850 1.934 0.931 1.00 86.88 199 ALA A CA 1
ATOM 1626 C C . ALA A 1 199 ? -13.091 0.883 0.102 1.00 86.88 199 ALA A C 1
ATOM 1628 O O . ALA A 1 199 ? -13.127 0.948 -1.124 1.00 86.88 199 ALA A O 1
ATOM 1629 N N . LYS A 1 200 ? -12.489 -0.130 0.745 1.00 85.50 200 LYS A N 1
ATOM 1630 C CA . LYS A 1 200 ? -11.828 -1.243 0.043 1.00 85.50 200 LYS A CA 1
ATOM 1631 C C . LYS A 1 200 ? -12.814 -2.118 -0.741 1.00 85.50 200 LYS A C 1
ATOM 1633 O O . LYS A 1 200 ? -12.511 -2.487 -1.869 1.00 85.50 200 LYS A O 1
ATOM 1638 N N . LEU A 1 201 ? -14.006 -2.405 -0.205 1.00 86.69 201 LEU A N 1
ATOM 1639 C CA . LEU A 1 201 ? -15.049 -3.135 -0.946 1.00 86.69 201 LEU A CA 1
ATOM 1640 C C . LEU A 1 201 ? -15.513 -2.361 -2.188 1.00 86.69 201 LEU A C 1
ATOM 1642 O O . LEU A 1 201 ? -15.669 -2.943 -3.261 1.00 86.69 201 LEU A O 1
ATOM 1646 N N . LEU A 1 202 ? -15.711 -1.047 -2.061 1.00 88.31 202 LEU A N 1
ATOM 1647 C CA . LEU A 1 202 ? -16.078 -0.188 -3.189 1.00 88.31 202 LEU A CA 1
ATOM 1648 C C . LEU A 1 202 ? -14.959 -0.121 -4.235 1.00 88.31 202 LEU A C 1
ATOM 1650 O O . LEU A 1 202 ? -15.223 -0.270 -5.422 1.00 88.31 202 LEU A O 1
ATOM 1654 N N . ALA A 1 203 ? -13.707 0.036 -3.811 1.00 86.56 203 ALA A N 1
ATOM 1655 C CA . ALA A 1 203 ? -12.565 0.015 -4.717 1.00 86.56 203 ALA A CA 1
ATOM 1656 C C . ALA A 1 203 ? -12.456 -1.310 -5.486 1.00 86.56 203 ALA A C 1
ATOM 1658 O O . ALA A 1 203 ? -12.333 -1.305 -6.708 1.00 86.56 203 ALA A O 1
ATOM 1659 N N . LEU A 1 204 ? -12.545 -2.441 -4.779 1.00 84.94 204 LEU A N 1
ATOM 1660 C CA . LEU A 1 204 ? -12.446 -3.770 -5.378 1.00 84.94 204 LEU A CA 1
ATOM 1661 C C . LEU A 1 204 ? -13.575 -4.011 -6.385 1.00 84.94 204 LEU A C 1
ATOM 1663 O O . LEU A 1 204 ? -13.321 -4.515 -7.474 1.00 84.94 204 LEU A O 1
ATOM 1667 N N . THR A 1 205 ? -14.807 -3.613 -6.056 1.00 86.12 205 THR A N 1
ATOM 1668 C CA . THR A 1 205 ? -15.946 -3.751 -6.978 1.00 86.12 205 THR A CA 1
ATOM 1669 C C . THR A 1 205 ? -15.792 -2.887 -8.228 1.00 86.12 205 THR A C 1
ATOM 1671 O O . THR A 1 205 ? -16.057 -3.379 -9.320 1.00 86.12 205 THR A O 1
ATOM 1674 N N . ILE A 1 206 ? -15.305 -1.647 -8.105 1.00 86.06 206 ILE A N 1
ATOM 1675 C CA . ILE A 1 206 ? -15.030 -0.781 -9.263 1.00 86.06 206 ILE A CA 1
ATOM 1676 C C . ILE A 1 206 ? -13.959 -1.401 -10.165 1.00 86.06 206 ILE A C 1
ATOM 1678 O O . ILE A 1 206 ? -14.159 -1.473 -11.375 1.00 86.06 206 ILE A O 1
ATOM 1682 N N . ILE A 1 207 ? -12.852 -1.876 -9.587 1.00 83.88 207 ILE A N 1
ATOM 1683 C CA . ILE A 1 207 ? -11.760 -2.499 -10.350 1.00 83.88 207 ILE A CA 1
ATOM 1684 C C . ILE A 1 207 ? -12.255 -3.766 -11.054 1.00 83.88 207 ILE A C 1
ATOM 1686 O O . ILE A 1 207 ? -11.987 -3.938 -12.238 1.00 83.88 207 ILE A O 1
ATOM 1690 N N . LEU A 1 208 ? -13.028 -4.610 -10.364 1.00 83.94 208 LEU A N 1
ATOM 1691 C CA . LEU A 1 208 ? -13.571 -5.844 -10.933 1.00 83.94 208 LEU A CA 1
ATOM 1692 C C . LEU A 1 208 ? -14.534 -5.567 -12.098 1.00 83.94 208 LEU A C 1
ATOM 1694 O O . LEU A 1 208 ? -14.467 -6.226 -13.133 1.00 83.94 208 LEU A O 1
ATOM 1698 N N . VAL A 1 209 ? -15.424 -4.581 -11.952 1.00 86.56 209 VAL A N 1
ATOM 1699 C CA . VAL A 1 209 ? -16.344 -4.187 -13.031 1.00 86.56 209 VAL A CA 1
ATOM 1700 C C . VAL A 1 209 ? -15.567 -3.613 -14.214 1.00 86.56 209 VAL A C 1
ATOM 1702 O O . VAL A 1 209 ? -15.849 -3.984 -15.351 1.00 86.56 209 VAL A O 1
ATOM 1705 N N . ALA A 1 210 ? -14.557 -2.776 -13.961 1.00 83.69 210 ALA A N 1
ATOM 1706 C CA . ALA A 1 210 ? -13.695 -2.239 -15.009 1.00 83.69 210 ALA A CA 1
ATOM 1707 C C . ALA A 1 210 ? -12.945 -3.350 -15.763 1.00 83.69 210 ALA A C 1
ATOM 1709 O O . ALA A 1 210 ? -12.925 -3.319 -16.990 1.00 83.69 210 ALA A O 1
ATOM 1710 N N . SER A 1 211 ? -12.421 -4.364 -15.060 1.00 81.25 211 SER A N 1
ATOM 1711 C CA . SER A 1 211 ? -11.740 -5.508 -15.686 1.00 81.25 211 SER A CA 1
ATOM 1712 C C . SER A 1 211 ? -12.664 -6.437 -16.475 1.00 81.25 211 SER A C 1
ATOM 1714 O O . SER A 1 211 ? -12.192 -7.171 -17.331 1.00 81.25 211 SER A O 1
ATOM 1716 N N . LEU A 1 212 ? -13.970 -6.443 -16.180 1.00 83.88 212 LEU A N 1
ATOM 1717 C CA . LEU A 1 212 ? -14.948 -7.245 -16.923 1.00 83.88 212 LEU A CA 1
ATOM 1718 C C . LEU A 1 212 ? -15.521 -6.504 -18.139 1.00 83.88 212 LEU A C 1
ATOM 1720 O O . LEU A 1 212 ? -15.946 -7.149 -19.091 1.00 83.88 212 LEU A O 1
ATOM 1724 N N . GLN A 1 213 ? -15.594 -5.169 -18.092 1.00 84.25 213 GLN A N 1
ATOM 1725 C CA . GLN A 1 213 ? -16.189 -4.354 -19.159 1.00 84.25 213 GLN A CA 1
ATOM 1726 C C . GLN A 1 213 ? -15.180 -3.884 -20.206 1.00 84.25 213 GLN A C 1
ATOM 1728 O O . GLN A 1 213 ? -15.543 -3.732 -21.370 1.00 84.25 213 GLN A O 1
ATOM 1733 N N . TYR A 1 214 ? -13.941 -3.633 -19.796 1.00 76.50 214 TYR A N 1
ATOM 1734 C CA . TYR A 1 214 ? -12.842 -3.287 -20.686 1.00 76.50 214 TYR A CA 1
ATOM 1735 C C . TYR A 1 214 ? -11.852 -4.450 -20.700 1.00 76.50 214 TYR A C 1
ATOM 1737 O O . TYR A 1 214 ? -11.589 -5.023 -19.644 1.00 76.50 214 TYR A O 1
ATOM 1745 N N . GLU A 1 215 ? -11.277 -4.775 -21.864 1.00 69.38 215 GLU A N 1
ATOM 1746 C CA . GLU A 1 215 ? -10.061 -5.600 -21.964 1.00 69.38 215 GLU A CA 1
ATOM 1747 C C . GLU A 1 215 ? -8.902 -4.843 -21.302 1.00 69.38 215 GLU A C 1
ATOM 1749 O O . GLU A 1 215 ? -8.069 -4.198 -21.936 1.00 69.38 215 GLU A O 1
ATOM 1754 N N . TYR A 1 216 ? -8.928 -4.825 -19.977 1.00 68.81 216 TYR A N 1
ATOM 1755 C CA . TYR A 1 216 ? -7.967 -4.128 -19.157 1.00 68.81 216 TYR A CA 1
ATOM 1756 C C . TYR A 1 216 ? -6.718 -5.000 -19.105 1.00 68.81 216 TYR A C 1
ATOM 1758 O O . TYR A 1 216 ? -6.775 -6.137 -18.644 1.00 68.81 216 TYR A O 1
ATOM 1766 N N . SER A 1 217 ? -5.594 -4.479 -19.597 1.00 71.50 217 SER A N 1
ATOM 1767 C CA . SER A 1 217 ? -4.311 -5.177 -19.486 1.00 71.50 217 SER A CA 1
ATOM 1768 C C . SER A 1 217 ? -3.991 -5.433 -18.008 1.00 71.50 217 SER A C 1
ATOM 1770 O O . SER A 1 217 ? -4.217 -4.548 -17.168 1.00 71.50 217 SER A O 1
ATOM 1772 N N . ASP A 1 218 ? -3.454 -6.612 -17.689 1.00 68.75 218 ASP A N 1
ATOM 1773 C CA . ASP A 1 218 ? -3.115 -7.034 -16.322 1.00 68.75 218 ASP A CA 1
ATOM 1774 C C . ASP A 1 218 ? -2.269 -5.978 -15.580 1.00 68.75 218 ASP A C 1
ATOM 1776 O O . ASP A 1 218 ? -2.513 -5.683 -14.405 1.00 68.75 218 ASP A O 1
ATOM 1780 N N . ASP A 1 219 ? -1.359 -5.306 -16.290 1.00 70.31 219 ASP A N 1
ATOM 1781 C CA . ASP A 1 219 ? -0.506 -4.236 -15.755 1.00 70.31 219 ASP A CA 1
ATOM 1782 C C . ASP A 1 219 ? -1.299 -3.005 -15.305 1.00 70.31 219 ASP A C 1
ATOM 1784 O O . ASP A 1 219 ? -1.019 -2.372 -14.276 1.00 70.31 219 ASP A O 1
ATOM 1788 N N . SER A 1 220 ? -2.323 -2.649 -16.078 1.00 72.12 220 SER A N 1
ATOM 1789 C CA . SER A 1 220 ? -3.182 -1.513 -15.767 1.00 72.12 220 SER A CA 1
ATOM 1790 C C . SER A 1 220 ? -4.103 -1.829 -14.589 1.00 72.12 220 SER A C 1
ATOM 1792 O O . SER A 1 220 ? -4.291 -0.970 -13.719 1.00 72.12 220 SER A O 1
ATOM 1794 N N . ALA A 1 221 ? -4.617 -3.066 -14.503 1.00 74.31 221 ALA A N 1
ATOM 1795 C CA . ALA A 1 221 ? -5.434 -3.537 -13.381 1.00 74.31 221 ALA A CA 1
ATOM 1796 C C . ALA A 1 221 ? -4.630 -3.487 -12.081 1.00 74.31 221 ALA A C 1
ATOM 1798 O O . ALA A 1 221 ? -5.088 -2.953 -11.065 1.00 74.31 221 ALA A O 1
ATOM 1799 N N . PHE A 1 222 ? -3.391 -3.974 -12.147 1.00 75.50 222 PHE A N 1
ATOM 1800 C CA . PHE A 1 222 ? -2.450 -3.923 -11.045 1.00 75.50 22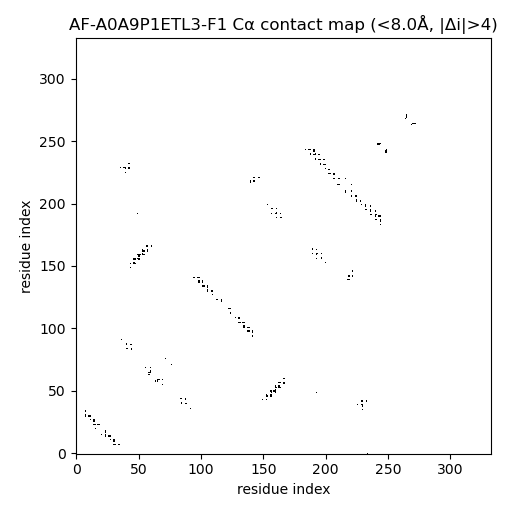2 PHE A CA 1
ATOM 1801 C C . PHE A 1 222 ? -2.187 -2.486 -10.585 1.00 75.50 222 PHE A C 1
ATOM 1803 O O . PHE A 1 222 ? -2.309 -2.166 -9.399 1.00 75.50 222 PHE A O 1
ATOM 1810 N N . THR A 1 223 ? -1.886 -1.596 -11.529 1.00 77.62 223 THR A N 1
ATOM 1811 C CA . THR A 1 223 ? -1.615 -0.187 -11.232 1.00 77.62 223 THR A CA 1
ATOM 1812 C C . THR A 1 223 ? -2.815 0.489 -10.563 1.00 77.62 223 THR A C 1
ATOM 1814 O O . THR A 1 223 ? -2.655 1.171 -9.548 1.00 77.62 223 THR A O 1
ATOM 1817 N N . ALA A 1 224 ? -4.031 0.257 -11.068 1.00 79.56 224 ALA A N 1
ATOM 1818 C CA . ALA A 1 224 ? -5.258 0.793 -10.482 1.00 79.56 224 ALA A CA 1
ATOM 1819 C C . ALA A 1 224 ? -5.484 0.291 -9.047 1.00 79.56 224 ALA A C 1
ATOM 1821 O O . ALA A 1 224 ? -5.832 1.078 -8.161 1.00 79.56 224 ALA A O 1
ATOM 1822 N N . PHE A 1 225 ? -5.227 -0.996 -8.803 1.00 80.69 225 PHE A N 1
ATOM 1823 C CA . PHE A 1 225 ? -5.338 -1.595 -7.478 1.00 80.69 225 PHE A CA 1
ATOM 1824 C C . PHE A 1 225 ? -4.402 -0.921 -6.472 1.00 80.69 225 PHE A C 1
ATOM 1826 O O . PHE A 1 225 ? -4.850 -0.473 -5.413 1.00 80.69 225 PHE A O 1
ATOM 1833 N N . VAL A 1 226 ? -3.118 -0.761 -6.810 1.00 77.38 226 VAL A N 1
ATOM 1834 C CA . VAL A 1 226 ? -2.167 -0.156 -5.868 1.00 77.38 226 VAL A CA 1
ATOM 1835 C C . VAL A 1 226 ? -2.450 1.332 -5.641 1.00 77.38 226 VAL A C 1
ATOM 1837 O O . VAL A 1 226 ? -2.376 1.802 -4.503 1.00 77.38 226 VAL A O 1
ATOM 1840 N N . ILE A 1 227 ? -2.821 2.079 -6.685 1.00 81.56 227 ILE A N 1
ATOM 1841 C CA . ILE A 1 227 ? -3.194 3.498 -6.552 1.00 81.56 227 ILE A CA 1
ATOM 1842 C C . ILE A 1 227 ? -4.401 3.654 -5.625 1.00 81.56 227 ILE A C 1
ATOM 1844 O O . ILE A 1 227 ? -4.394 4.518 -4.739 1.00 81.56 227 ILE A O 1
ATOM 1848 N N . SER A 1 228 ? -5.421 2.815 -5.798 1.00 83.25 228 SER A N 1
ATOM 1849 C CA . SER A 1 228 ? -6.598 2.818 -4.933 1.00 83.25 228 SER A CA 1
ATOM 1850 C C . SER A 1 228 ? -6.215 2.601 -3.468 1.00 83.25 228 SER A C 1
ATOM 1852 O O . SER A 1 228 ? -6.657 3.342 -2.588 1.00 83.25 228 SER A O 1
ATOM 1854 N N . ASP A 1 229 ? -5.318 1.658 -3.191 1.00 79.75 229 ASP A N 1
ATOM 1855 C CA . ASP A 1 229 ? -4.924 1.322 -1.823 1.00 79.75 229 ASP A CA 1
ATOM 1856 C C . ASP A 1 229 ? -4.102 2.427 -1.141 1.00 79.75 229 ASP A C 1
ATOM 1858 O O . ASP A 1 229 ? -4.353 2.804 0.015 1.00 79.75 229 ASP A O 1
ATOM 1862 N N . VAL A 1 230 ? -3.162 3.012 -1.889 1.00 81.44 230 VAL A N 1
ATOM 1863 C CA . VAL A 1 230 ? -2.312 4.121 -1.433 1.00 81.44 230 VAL A CA 1
ATOM 1864 C C . VAL A 1 230 ? -3.123 5.391 -1.175 1.00 81.44 230 VAL A C 1
ATOM 1866 O O . VAL A 1 230 ? -2.797 6.145 -0.258 1.00 81.44 230 VAL A O 1
ATOM 1869 N N . THR A 1 231 ? -4.179 5.641 -1.952 1.00 81.25 231 THR A N 1
ATOM 1870 C CA . THR A 1 231 ? -5.022 6.843 -1.819 1.00 81.25 231 THR A CA 1
ATOM 1871 C C . THR A 1 231 ? -6.138 6.674 -0.787 1.00 81.25 231 THR A C 1
ATOM 1873 O O . THR A 1 231 ? -6.428 7.601 -0.026 1.00 81.25 231 THR A O 1
ATOM 1876 N N . THR A 1 232 ? -6.723 5.482 -0.683 1.00 83.06 232 THR A N 1
ATOM 1877 C CA . THR A 1 232 ? -7.827 5.204 0.243 1.00 83.06 232 THR A CA 1
ATOM 1878 C C . THR A 1 232 ? -7.370 5.246 1.699 1.00 83.06 232 THR A C 1
ATOM 1880 O O . THR A 1 232 ? -8.046 5.817 2.555 1.00 83.06 232 THR A O 1
ATOM 1883 N N . THR A 1 233 ? -6.189 4.710 2.001 1.00 81.44 233 THR A N 1
ATOM 1884 C CA . THR A 1 233 ? -5.652 4.642 3.370 1.00 81.44 233 THR A CA 1
ATOM 1885 C C . THR A 1 233 ? -5.503 6.014 4.060 1.00 81.44 233 THR A C 1
ATOM 1887 O O . THR A 1 233 ? -6.067 6.189 5.148 1.00 81.44 233 THR A O 1
ATOM 1890 N N . PRO A 1 234 ? -4.805 7.023 3.487 1.00 79.12 234 PRO A N 1
ATOM 1891 C CA . PRO A 1 234 ? -4.715 8.362 4.075 1.00 79.12 234 PRO A CA 1
ATOM 1892 C C . PRO A 1 234 ? -6.081 9.024 4.212 1.00 79.12 234 PRO A C 1
ATOM 1894 O O . PRO A 1 234 ? -6.356 9.659 5.234 1.00 79.12 234 PRO A O 1
ATOM 1897 N N . PHE A 1 235 ? -6.931 8.866 3.199 1.00 79.31 235 PHE A N 1
ATOM 1898 C CA . PHE A 1 235 ? -8.262 9.447 3.182 1.00 79.31 235 PHE A CA 1
ATOM 1899 C C . PHE A 1 235 ? -9.114 8.906 4.333 1.00 79.31 235 PHE A C 1
ATOM 1901 O O . PHE A 1 235 ? -9.654 9.677 5.125 1.00 79.31 235 PHE A O 1
ATOM 1908 N N . VAL A 1 236 ? -9.153 7.584 4.507 1.00 81.69 236 VAL A N 1
ATOM 1909 C CA . VAL A 1 236 ? -9.917 6.942 5.579 1.00 81.69 236 VAL A CA 1
ATOM 1910 C C . VAL A 1 236 ? -9.389 7.332 6.957 1.00 81.69 236 VAL A C 1
ATOM 1912 O O . VAL A 1 236 ? -10.192 7.595 7.853 1.00 81.69 236 VAL A O 1
ATOM 1915 N N . ILE A 1 237 ? -8.068 7.428 7.146 1.00 78.94 237 ILE A N 1
ATOM 1916 C CA . ILE A 1 237 ? -7.481 7.896 8.413 1.00 78.94 237 ILE A CA 1
ATOM 1917 C C . ILE A 1 237 ? -7.989 9.305 8.748 1.00 78.94 237 ILE A C 1
ATOM 1919 O O . ILE A 1 237 ? -8.444 9.552 9.866 1.00 78.94 237 ILE A O 1
ATOM 1923 N N . GLN A 1 238 ? -7.961 10.224 7.779 1.00 79.50 238 GLN A N 1
ATOM 1924 C CA . GLN A 1 238 ? -8.405 11.605 7.982 1.00 79.50 238 GLN A CA 1
ATOM 1925 C C . GLN A 1 238 ? -9.911 11.701 8.243 1.00 79.50 238 GLN A C 1
ATOM 1927 O O . GLN A 1 238 ? -10.327 12.370 9.191 1.00 79.50 238 GLN A O 1
ATOM 1932 N N . VAL A 1 239 ? -10.725 11.000 7.450 1.00 76.94 239 VAL A N 1
ATOM 1933 C CA . VAL A 1 239 ? -12.184 10.950 7.623 1.00 76.94 239 VAL A CA 1
ATOM 1934 C C . VAL A 1 239 ? -12.537 10.398 9.000 1.00 76.94 239 VAL A C 1
ATOM 1936 O O . VAL A 1 239 ? -13.326 11.000 9.725 1.00 76.94 239 VAL A O 1
ATOM 1939 N N . SER A 1 240 ? -11.889 9.313 9.418 1.00 76.75 240 SER A N 1
ATOM 1940 C CA . SER A 1 240 ? -12.130 8.694 10.725 1.00 76.75 240 SER A CA 1
ATOM 1941 C C . SER A 1 240 ? -11.725 9.612 11.872 1.00 76.75 240 SER A C 1
ATOM 1943 O O . SER A 1 240 ? -12.422 9.683 12.883 1.00 76.75 240 SER A O 1
ATOM 1945 N N . TYR A 1 241 ? -10.638 10.371 11.707 1.00 74.19 241 TYR A N 1
ATOM 1946 C CA . TYR A 1 241 ? -10.183 11.338 12.704 1.00 74.19 241 TYR A CA 1
ATOM 1947 C C . TYR A 1 241 ? -11.177 12.486 12.879 1.00 74.19 241 TYR A C 1
ATOM 1949 O O . TYR A 1 241 ? -11.536 12.834 14.005 1.00 74.19 241 TYR A O 1
ATOM 1957 N N . ILE A 1 242 ? -11.680 13.029 11.770 1.00 71.19 242 ILE A N 1
ATOM 1958 C CA . ILE A 1 242 ? -12.705 14.076 11.786 1.00 71.19 242 ILE A CA 1
ATOM 1959 C C . ILE A 1 242 ? -13.994 13.549 12.423 1.00 71.19 242 ILE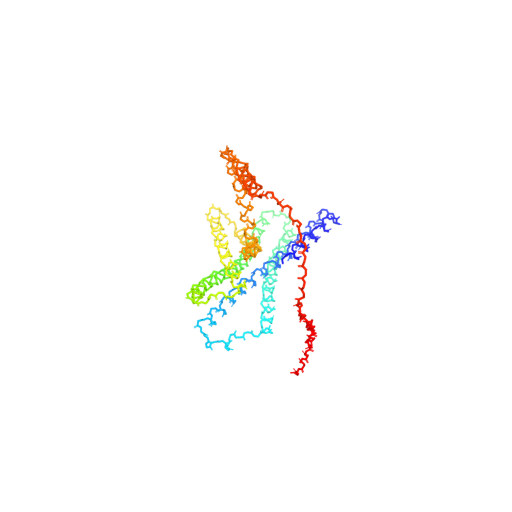 A C 1
ATOM 1961 O O . ILE A 1 242 ? -14.547 14.218 13.294 1.00 71.19 242 ILE A O 1
ATOM 1965 N N . LEU A 1 243 ? -14.431 12.340 12.050 1.00 65.38 243 LEU A N 1
ATOM 1966 C CA . LEU A 1 243 ? -15.663 11.722 12.550 1.00 65.38 243 LEU A CA 1
ATOM 1967 C C . LEU A 1 243 ? -15.635 11.387 14.047 1.00 65.38 243 LEU A C 1
ATOM 1969 O O . LEU A 1 243 ? -16.682 11.296 14.686 1.00 65.38 243 LEU A O 1
ATOM 1973 N N . CYS A 1 244 ? -14.449 11.240 14.630 1.00 68.56 244 CYS A N 1
ATOM 1974 C CA . CYS A 1 244 ? -14.309 10.940 16.052 1.00 68.56 244 CYS A CA 1
ATOM 1975 C C . CYS A 1 244 ? -14.320 12.173 16.954 1.00 68.56 244 CYS A C 1
ATOM 1977 O O . CYS A 1 244 ? -14.583 12.040 18.151 1.00 68.56 244 CYS A O 1
ATOM 1979 N N . ASN A 1 245 ? -14.087 13.372 16.413 1.00 72.62 245 ASN A N 1
ATOM 1980 C CA . ASN A 1 245 ? -14.238 14.600 17.179 1.00 72.62 245 ASN A CA 1
ATOM 1981 C C . ASN A 1 245 ? -15.638 15.182 16.964 1.00 72.62 245 ASN A C 1
ATOM 1983 O O . ASN A 1 245 ? -15.906 15.799 15.938 1.00 72.62 245 ASN A O 1
ATOM 1987 N N . ARG A 1 246 ? -16.514 15.038 17.965 1.00 63.00 246 ARG A N 1
ATOM 1988 C CA . ARG A 1 246 ? -17.899 15.540 17.931 1.00 63.00 246 ARG A CA 1
ATOM 1989 C C . ARG A 1 246 ? -17.987 17.010 17.502 1.00 63.00 246 ARG A C 1
ATOM 1991 O O . ARG A 1 246 ? -18.825 17.336 16.675 1.00 63.00 246 ARG A O 1
ATOM 1998 N N . ALA A 1 247 ? -17.079 17.865 17.977 1.00 68.44 247 ALA A N 1
ATOM 1999 C CA . ALA A 1 247 ? -17.045 19.275 17.586 1.00 68.44 247 ALA A CA 1
ATOM 2000 C C . ALA A 1 247 ? -16.689 19.470 16.098 1.00 68.44 247 ALA A C 1
ATOM 2002 O O . ALA A 1 247 ? -17.268 20.325 15.429 1.00 68.44 247 ALA A O 1
ATOM 2003 N N . ASN A 1 248 ? -15.782 18.648 15.559 1.00 69.31 248 ASN A N 1
ATOM 2004 C CA . ASN A 1 248 ? -15.431 18.677 14.138 1.00 69.31 248 ASN A CA 1
ATOM 2005 C C . ASN A 1 248 ? -16.546 18.089 13.271 1.00 69.31 248 ASN A C 1
ATOM 2007 O O . ASN A 1 248 ? -16.778 18.600 12.182 1.00 69.31 248 ASN A O 1
ATOM 2011 N N . VAL A 1 249 ? -17.251 17.058 13.743 1.00 65.19 249 VAL A N 1
ATOM 2012 C CA . VAL A 1 249 ? -18.431 16.505 13.062 1.00 65.19 249 VAL A CA 1
ATOM 2013 C C . VAL A 1 249 ? -19.550 17.527 13.007 1.00 65.19 249 VAL A C 1
ATOM 2015 O O . VAL A 1 249 ? -20.095 17.758 11.934 1.00 65.19 249 VAL A O 1
ATOM 2018 N N . ASP A 1 250 ? -19.855 18.184 14.124 1.00 68.31 250 ASP A N 1
ATOM 2019 C CA . ASP A 1 250 ? -20.885 19.219 14.178 1.00 68.31 250 ASP A CA 1
ATOM 2020 C C . ASP A 1 250 ? -20.521 20.397 13.256 1.00 68.31 250 ASP A C 1
ATOM 2022 O O . ASP A 1 250 ? -21.372 20.896 12.515 1.00 68.31 250 ASP A O 1
ATOM 2026 N N . ALA A 1 251 ? -19.242 20.788 13.203 1.00 70.81 251 ALA A N 1
ATOM 2027 C CA . ALA A 1 251 ? -18.748 21.787 12.259 1.00 70.81 251 ALA A CA 1
ATOM 2028 C C . ALA A 1 251 ? -18.859 21.316 10.796 1.00 70.81 251 ALA A C 1
ATOM 2030 O O . ALA A 1 251 ? -19.420 22.039 9.970 1.00 70.81 251 ALA A O 1
ATOM 2031 N N . LEU A 1 252 ? -18.396 20.104 10.475 1.00 68.75 252 LEU A N 1
ATOM 2032 C CA . LEU A 1 252 ? -18.428 19.527 9.129 1.00 68.75 252 LEU A CA 1
ATOM 2033 C C . LEU A 1 252 ? -19.867 19.369 8.631 1.00 68.75 252 LEU A C 1
ATOM 2035 O O . LEU A 1 252 ? -20.178 19.819 7.534 1.00 68.75 252 LEU A O 1
ATOM 2039 N N . LEU A 1 253 ? -20.763 18.809 9.445 1.00 63.56 253 LEU A N 1
ATOM 2040 C CA . LEU A 1 253 ? -22.186 18.693 9.134 1.00 63.56 253 LEU A CA 1
ATOM 2041 C C . LEU A 1 253 ? -22.814 20.078 8.980 1.00 63.56 253 LEU A C 1
ATOM 2043 O O . LEU A 1 253 ? -23.547 20.300 8.024 1.00 63.56 253 LEU A O 1
ATOM 2047 N N . SER A 1 254 ? -22.486 21.054 9.832 1.00 73.00 254 SER A N 1
ATOM 2048 C CA . SER A 1 254 ? -23.008 22.417 9.666 1.00 73.00 254 SER A CA 1
ATOM 2049 C C . SER A 1 254 ? -22.553 23.082 8.358 1.00 73.00 254 SER A C 1
ATOM 2051 O O . SER A 1 254 ? -23.313 23.865 7.786 1.00 73.00 254 SER A O 1
ATOM 2053 N N . ILE A 1 255 ? -21.353 22.758 7.858 1.00 71.25 255 ILE A N 1
ATOM 2054 C CA . ILE A 1 255 ? -20.816 23.250 6.582 1.00 71.25 255 ILE A CA 1
ATOM 2055 C C . ILE A 1 255 ? -21.444 22.494 5.409 1.00 71.25 255 ILE A C 1
ATOM 2057 O O . ILE A 1 255 ? -21.931 23.134 4.481 1.00 71.25 255 ILE A O 1
ATOM 2061 N N . GLN A 1 256 ? -21.487 21.160 5.459 1.00 63.88 256 GLN A N 1
ATOM 2062 C CA . GLN A 1 256 ? -22.052 20.300 4.415 1.00 63.88 256 GLN A CA 1
ATOM 2063 C C . GLN A 1 256 ? -23.561 20.527 4.263 1.00 63.88 256 GLN A C 1
ATOM 2065 O O . GLN A 1 256 ? -24.027 20.736 3.150 1.00 63.88 256 GLN A O 1
ATOM 2070 N N . PHE A 1 257 ? -24.326 20.624 5.358 1.00 58.34 257 PHE A N 1
ATOM 2071 C CA . PHE A 1 257 ? -25.756 20.955 5.310 1.00 58.34 257 PHE A CA 1
ATOM 2072 C C . PHE A 1 257 ? -26.018 22.401 4.888 1.00 58.34 257 PHE A C 1
ATOM 2074 O O . PHE A 1 257 ? -27.022 22.660 4.226 1.00 58.34 257 PHE A O 1
ATOM 2081 N N . LYS A 1 258 ? -25.134 23.357 5.218 1.00 58.91 258 LYS A N 1
ATOM 2082 C CA . LYS A 1 258 ? -25.221 24.708 4.643 1.00 58.91 258 LYS A CA 1
ATOM 2083 C C . LYS A 1 258 ? -24.984 24.662 3.138 1.00 58.91 258 LYS A C 1
ATOM 2085 O O . LYS A 1 258 ? -25.807 25.202 2.417 1.00 58.91 258 LYS A O 1
ATOM 2090 N N . LYS A 1 259 ? -23.927 23.991 2.667 1.00 60.16 259 LYS A N 1
ATOM 2091 C CA . LYS A 1 259 ? -23.598 23.877 1.238 1.00 60.16 259 LYS A CA 1
ATOM 2092 C C . LYS A 1 259 ? -24.683 23.139 0.459 1.00 60.16 259 LYS A C 1
ATOM 2094 O O . LYS A 1 259 ? -25.095 23.647 -0.572 1.00 60.16 259 LYS A O 1
ATOM 2099 N N . PHE A 1 260 ? -25.194 22.024 0.981 1.00 55.88 260 PHE A N 1
ATOM 2100 C CA . PHE A 1 260 ? -26.293 21.257 0.390 1.00 55.88 260 PHE A CA 1
ATOM 2101 C C . PHE A 1 260 ? -27.573 22.086 0.327 1.00 55.88 260 PHE A C 1
ATOM 2103 O O . PHE A 1 260 ? -28.228 22.111 -0.702 1.00 55.88 260 PHE A O 1
ATOM 2110 N N . ARG A 1 261 ? -27.891 22.856 1.376 1.00 53.12 261 ARG A N 1
ATOM 2111 C CA . ARG A 1 261 ? -29.028 23.786 1.362 1.00 53.12 261 ARG A CA 1
ATOM 2112 C C . ARG A 1 261 ? -28.829 24.933 0.368 1.00 53.12 261 ARG A C 1
ATOM 2114 O O . ARG A 1 261 ? -29.787 25.301 -0.294 1.00 53.12 261 ARG A O 1
ATOM 2121 N N . THR A 1 262 ? -27.621 25.480 0.234 1.00 59.25 262 THR A N 1
ATOM 2122 C CA . THR A 1 262 ? -27.310 26.521 -0.761 1.00 59.25 262 THR A CA 1
ATOM 2123 C C . THR A 1 262 ? -27.375 25.972 -2.189 1.00 59.25 262 THR A C 1
ATOM 2125 O O . THR A 1 262 ? -27.912 26.639 -3.064 1.00 59.25 262 THR A O 1
ATOM 2128 N N . TRP A 1 263 ? -26.905 24.743 -2.416 1.00 49.88 263 TRP A N 1
ATOM 2129 C CA . TRP A 1 263 ? -27.032 24.035 -3.694 1.00 49.88 263 TRP A CA 1
ATOM 2130 C C . TRP A 1 263 ? -28.490 23.689 -4.018 1.00 49.88 263 TRP A C 1
ATOM 2132 O O . TRP A 1 263 ? -28.922 23.881 -5.147 1.00 49.88 263 TRP A O 1
ATOM 2142 N N . LEU A 1 264 ? -29.281 23.279 -3.022 1.00 48.44 264 LEU A N 1
ATOM 2143 C CA . LEU A 1 264 ? -30.718 23.041 -3.176 1.00 48.44 264 LEU A CA 1
ATOM 2144 C C . LEU A 1 264 ? -31.476 24.343 -3.496 1.00 48.44 264 LEU A C 1
ATOM 2146 O O . LEU A 1 264 ? -32.416 24.326 -4.277 1.00 48.44 264 LEU A O 1
ATOM 2150 N N . VAL A 1 265 ? -31.056 25.485 -2.937 1.00 58.22 265 VAL A N 1
ATOM 2151 C CA . VAL A 1 265 ? -31.608 26.810 -3.283 1.00 58.22 265 VAL A CA 1
ATOM 2152 C C . VAL A 1 265 ? -31.210 27.238 -4.702 1.00 58.22 265 VAL A C 1
ATOM 2154 O O . VAL A 1 265 ? -32.033 27.823 -5.397 1.00 58.22 265 VAL A O 1
ATOM 2157 N N . LEU A 1 266 ? -29.999 26.903 -5.157 1.00 54.12 266 LEU A N 1
ATOM 2158 C CA . LEU A 1 266 ? -29.541 27.142 -6.534 1.00 54.12 266 LEU A CA 1
ATOM 2159 C C . LEU A 1 266 ? -30.255 26.255 -7.568 1.00 54.12 266 LEU A C 1
ATOM 2161 O O . LEU A 1 266 ? -30.506 26.715 -8.674 1.00 54.12 266 LEU A O 1
ATOM 2165 N N . ILE A 1 267 ? -30.612 25.018 -7.208 1.00 51.16 267 ILE A N 1
ATOM 2166 C CA . ILE A 1 267 ? -31.276 24.056 -8.107 1.00 51.16 267 ILE A CA 1
ATOM 2167 C C . ILE A 1 267 ? -32.811 24.180 -8.077 1.00 51.16 267 ILE A C 1
ATOM 2169 O O . ILE A 1 267 ? -33.461 23.875 -9.070 1.00 51.16 267 ILE A O 1
ATOM 2173 N N . CYS A 1 268 ? -33.416 24.648 -6.978 1.00 43.16 268 CYS A N 1
ATOM 2174 C CA . CYS A 1 268 ? -34.880 24.770 -6.852 1.00 43.16 268 CYS A CA 1
ATOM 2175 C C . CYS A 1 268 ? -35.417 26.208 -6.758 1.00 43.16 268 CYS A C 1
ATOM 2177 O O . CYS A 1 268 ? -36.617 26.371 -6.551 1.00 43.16 268 CYS A O 1
ATOM 2179 N N . GLY A 1 269 ? -34.587 27.254 -6.864 1.00 42.03 269 GLY A N 1
ATOM 2180 C CA . GLY A 1 269 ? -35.062 28.649 -6.858 1.00 42.03 269 GLY A CA 1
ATOM 2181 C C . GLY A 1 269 ? -35.891 29.037 -5.622 1.00 42.03 269 GLY A C 1
ATOM 2182 O O . GLY A 1 269 ? -36.667 29.989 -5.656 1.00 42.03 269 GLY A O 1
ATOM 2183 N N . ALA A 1 270 ? -35.769 28.289 -4.522 1.00 42.56 270 ALA A N 1
ATOM 2184 C CA . ALA A 1 270 ? -36.588 28.487 -3.337 1.00 42.56 270 ALA A CA 1
ATOM 2185 C C . ALA A 1 270 ? -35.968 29.574 -2.451 1.00 42.56 270 ALA A C 1
ATOM 2187 O O . ALA A 1 270 ? -35.049 29.329 -1.664 1.00 42.56 270 ALA A O 1
ATOM 2188 N N . GLU A 1 271 ? -36.494 30.788 -2.586 1.00 42.47 271 GLU A N 1
ATOM 2189 C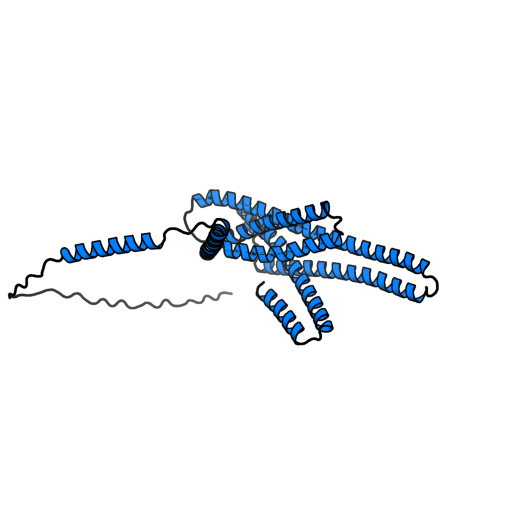 CA . GLU A 1 271 ? -36.139 31.945 -1.774 1.00 42.47 271 GLU A CA 1
ATOM 2190 C C . GLU A 1 271 ? -36.313 31.630 -0.268 1.00 42.47 271 GLU A C 1
ATOM 2192 O O . GLU A 1 271 ? -37.397 31.221 0.172 1.00 42.47 271 GLU A O 1
ATOM 2197 N N . PRO A 1 272 ? -35.272 31.792 0.575 1.00 43.84 272 PRO A N 1
ATOM 2198 C CA . PRO A 1 272 ? -35.363 31.470 1.991 1.00 43.84 272 PRO A CA 1
ATOM 2199 C C . PRO A 1 272 ? -36.209 32.515 2.732 1.00 43.84 272 PRO A C 1
ATOM 2201 O O . PRO A 1 272 ? -35.696 33.466 3.326 1.00 43.84 272 PRO A O 1
ATOM 2204 N N . LYS A 1 273 ? -37.528 32.302 2.783 1.00 48.81 273 LYS A N 1
ATOM 2205 C CA . LYS A 1 273 ? -38.416 33.056 3.674 1.00 48.81 273 LYS A CA 1
ATOM 2206 C C . LYS A 1 273 ? -38.026 32.811 5.137 1.00 48.81 273 LYS A C 1
ATOM 2208 O O . LYS A 1 273 ? -38.195 31.726 5.686 1.00 48.81 273 LYS A O 1
ATOM 2213 N N . GLY A 1 274 ? -37.576 33.874 5.805 1.00 53.97 274 GLY A N 1
ATOM 2214 C CA . GLY A 1 274 ? -37.887 34.079 7.222 1.00 53.97 274 GLY A CA 1
ATOM 2215 C C . GLY A 1 274 ? -36.814 33.724 8.258 1.00 53.97 274 GLY A C 1
ATOM 2216 O O . GLY A 1 274 ? -37.028 32.879 9.122 1.00 53.97 274 GLY A O 1
ATOM 2217 N N . ARG A 1 275 ? -35.722 34.495 8.311 1.00 51.94 275 ARG A N 1
ATOM 2218 C CA . ARG A 1 275 ? -35.019 34.795 9.582 1.00 51.94 275 ARG A CA 1
ATOM 2219 C C . ARG A 1 275 ? -35.178 36.231 10.121 1.00 51.94 275 ARG A C 1
ATOM 2221 O O . ARG A 1 275 ? -35.078 36.368 11.342 1.00 51.94 275 ARG A O 1
ATOM 2228 N N . PRO A 1 276 ? -35.512 37.282 9.338 1.00 55.47 276 PRO A N 1
ATOM 2229 C CA . PRO A 1 276 ? -35.654 38.629 9.910 1.00 55.47 276 PRO A CA 1
ATOM 2230 C C . PRO A 1 276 ? -36.875 38.778 10.834 1.00 55.47 276 PRO A C 1
ATOM 2232 O O . PRO A 1 276 ? -36.804 39.445 11.865 1.00 55.47 276 PRO A O 1
ATOM 2235 N N . LYS A 1 277 ? -37.995 38.108 10.518 1.00 56.72 277 LYS A N 1
ATOM 2236 C CA . LYS A 1 277 ? -39.278 38.299 11.224 1.00 56.72 277 LYS A CA 1
ATOM 2237 C C . LYS A 1 277 ? -39.279 37.717 12.647 1.00 56.72 277 LYS A C 1
ATOM 2239 O O . LYS A 1 277 ? -39.843 38.314 13.559 1.00 56.72 277 LYS A O 1
ATOM 2244 N N . ARG A 1 278 ? -38.568 36.602 12.877 1.00 58.12 278 ARG A N 1
ATOM 2245 C CA . ARG A 1 278 ? -38.481 35.961 14.205 1.00 58.12 278 ARG A CA 1
ATOM 2246 C C . ARG A 1 278 ? -37.619 36.766 15.187 1.00 58.12 278 ARG A C 1
ATOM 2248 O O . ARG A 1 278 ? -37.970 36.846 16.359 1.00 58.12 278 ARG A O 1
ATOM 2255 N N . ARG A 1 279 ? -36.549 37.420 14.707 1.00 63.72 279 ARG A N 1
ATOM 2256 C CA . ARG A 1 279 ? -35.735 38.345 15.520 1.00 63.72 279 ARG A CA 1
ATOM 2257 C C . ARG A 1 279 ? -36.495 39.635 15.851 1.00 63.72 279 ARG A C 1
ATOM 2259 O O . ARG A 1 279 ? -36.448 40.077 16.993 1.00 63.72 279 ARG A O 1
ATOM 2266 N N . ARG A 1 280 ? -37.270 40.173 14.900 1.00 66.44 280 ARG A N 1
ATOM 2267 C CA . ARG A 1 280 ? -38.103 41.373 15.114 1.00 66.44 280 ARG A CA 1
ATOM 2268 C C . ARG A 1 280 ? -39.208 41.139 16.154 1.00 66.44 280 ARG A C 1
ATOM 2270 O O . ARG A 1 280 ? -39.385 41.955 17.051 1.00 66.44 280 ARG A O 1
ATOM 2277 N N . ASN A 1 281 ? -39.871 39.981 16.110 1.00 71.62 281 ASN A N 1
ATOM 2278 C CA . ASN A 1 281 ? -40.912 39.627 17.084 1.00 71.62 281 ASN A CA 1
ATOM 2279 C C . ASN A 1 281 ? -40.350 39.327 18.488 1.00 71.62 281 ASN A C 1
ATOM 2281 O O . ASN A 1 281 ? -41.014 39.607 19.484 1.00 71.62 281 ASN A O 1
ATOM 2285 N N . ALA A 1 282 ? -39.130 38.784 18.587 1.00 77.56 282 ALA A N 1
ATOM 2286 C CA . ALA A 1 282 ? -38.456 38.584 19.872 1.00 77.56 282 ALA A CA 1
ATOM 2287 C C . ALA A 1 282 ? -38.037 39.918 20.516 1.00 77.56 282 ALA A C 1
ATOM 2289 O O . ALA A 1 282 ? -38.243 40.103 21.714 1.00 77.56 282 ALA A O 1
ATOM 2290 N N . ALA A 1 283 ? -37.530 40.867 19.720 1.00 79.50 283 ALA A N 1
ATOM 2291 C CA . ALA A 1 283 ? -37.189 42.211 20.189 1.00 79.50 283 ALA A CA 1
ATOM 2292 C C . ALA A 1 283 ? -38.428 42.993 20.668 1.00 79.50 283 ALA A C 1
ATOM 2294 O O . ALA A 1 283 ? -38.384 43.631 21.717 1.00 79.50 283 ALA A O 1
ATOM 2295 N N . LEU A 1 284 ? -39.561 42.875 19.963 1.00 84.31 284 LEU A N 1
ATOM 2296 C CA . LEU A 1 284 ? -40.836 43.472 20.386 1.00 84.31 284 LEU A CA 1
ATOM 2297 C C . LEU A 1 284 ? -41.331 42.906 21.725 1.00 84.31 284 LEU A C 1
ATOM 2299 O O . LEU A 1 284 ? -41.723 43.673 22.602 1.00 84.31 284 LEU A O 1
ATOM 2303 N N . LYS A 1 285 ? -41.248 41.582 21.923 1.00 84.12 285 LYS A N 1
ATOM 2304 C CA . LYS A 1 285 ? -41.607 40.951 23.205 1.00 84.12 285 LYS A CA 1
ATOM 2305 C C . LYS A 1 285 ? -40.683 41.368 24.352 1.00 84.12 285 LYS A C 1
ATOM 2307 O O . LYS A 1 285 ? -41.151 41.506 25.479 1.00 84.12 285 LYS A O 1
ATOM 2312 N N . TYR A 1 286 ? -39.393 41.570 24.084 1.00 81.31 286 TYR A N 1
ATOM 2313 C CA . TYR A 1 286 ? -38.448 42.067 25.085 1.00 81.31 286 TYR A CA 1
ATOM 2314 C C . TYR A 1 286 ? -38.761 43.517 25.488 1.00 81.31 286 TYR A C 1
ATOM 2316 O O . TYR A 1 286 ? -38.896 43.801 26.677 1.00 81.31 286 TYR A O 1
ATOM 2324 N N . ASN A 1 287 ? -38.992 44.408 24.516 1.00 83.00 287 ASN A N 1
ATOM 2325 C CA . ASN A 1 287 ? -39.339 45.805 24.798 1.00 83.00 287 ASN A CA 1
ATOM 2326 C C . ASN A 1 287 ? -40.675 45.952 25.539 1.00 83.00 287 ASN A C 1
ATOM 2328 O O . ASN A 1 287 ? -40.781 46.781 26.439 1.00 83.00 287 ASN A O 1
ATOM 2332 N N . GLN A 1 288 ? -41.679 45.124 25.228 1.00 85.00 288 GLN A N 1
ATOM 2333 C CA . GLN A 1 288 ? -42.936 45.117 25.986 1.00 85.00 288 GLN A CA 1
ATOM 2334 C C . GLN A 1 288 ? -42.729 44.708 27.451 1.00 85.00 288 GLN A C 1
ATOM 2336 O O . GLN A 1 288 ? -43.311 45.324 28.340 1.00 85.00 288 GLN A O 1
ATOM 2341 N N . ARG A 1 289 ? -41.870 43.715 27.726 1.00 81.81 289 ARG A N 1
ATOM 2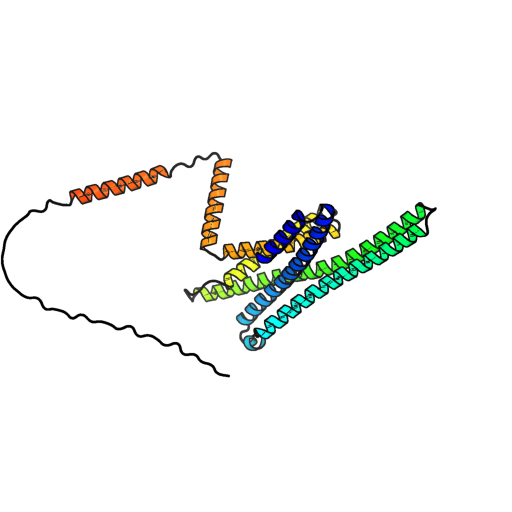342 C CA . ARG A 1 289 ? -41.576 43.280 29.103 1.00 81.81 289 ARG A CA 1
ATOM 2343 C C . ARG A 1 289 ? -40.854 44.347 29.924 1.00 81.81 289 ARG A C 1
ATOM 2345 O O . ARG A 1 289 ? -41.180 44.502 31.097 1.00 81.81 289 ARG A O 1
ATOM 2352 N N . ASN A 1 290 ? -39.920 45.087 29.326 1.00 79.44 290 ASN A N 1
ATOM 2353 C CA . ASN A 1 290 ? -39.249 46.181 30.032 1.00 79.44 290 ASN A CA 1
ATOM 2354 C C . ASN A 1 290 ? -40.200 47.348 30.305 1.00 79.44 290 ASN A C 1
ATOM 2356 O O . ASN A 1 290 ? -40.247 47.824 31.430 1.00 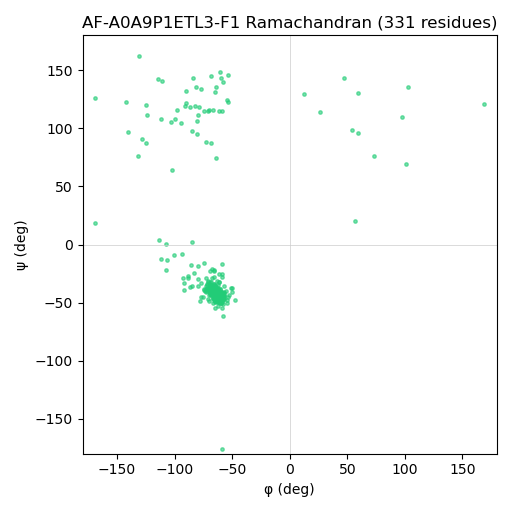79.44 290 ASN A O 1
ATOM 2360 N N . LYS A 1 291 ? -41.057 47.719 29.345 1.00 81.88 291 LYS A N 1
ATOM 2361 C CA . LYS A 1 291 ? -42.031 48.800 29.552 1.00 81.88 291 LYS A CA 1
ATOM 2362 C C . LYS A 1 291 ? -43.009 48.504 30.700 1.00 81.88 291 LYS A C 1
ATOM 2364 O O . LYS A 1 291 ? -43.328 49.399 31.475 1.00 81.88 291 LYS A O 1
ATOM 2369 N N . VAL A 1 292 ? -43.443 47.249 30.852 1.00 79.31 292 VAL A N 1
ATOM 2370 C CA . VAL A 1 292 ? -44.276 46.820 31.995 1.00 79.31 292 VAL A CA 1
ATOM 2371 C C . VAL A 1 292 ? -43.493 46.871 33.310 1.00 79.31 292 VAL A C 1
ATOM 2373 O O . VAL A 1 292 ? -44.028 47.330 34.313 1.00 79.31 292 VAL A O 1
ATOM 2376 N N . ARG A 1 293 ? -42.222 46.452 33.308 1.00 73.12 293 ARG A N 1
ATOM 2377 C CA . ARG A 1 293 ? -41.354 46.498 34.495 1.00 73.12 293 ARG A CA 1
ATOM 2378 C C . ARG A 1 293 ? -41.111 47.928 34.978 1.00 73.12 293 ARG A C 1
ATOM 2380 O O . ARG A 1 293 ? -41.155 48.169 36.179 1.00 73.12 293 ARG A O 1
ATOM 2387 N N . ASP A 1 294 ? -40.909 48.860 34.055 1.00 73.50 294 ASP A N 1
ATOM 2388 C CA . ASP A 1 294 ? -40.694 50.270 34.384 1.00 73.50 294 ASP A CA 1
ATOM 2389 C C . ASP A 1 294 ? -41.992 50.941 34.862 1.00 73.50 294 ASP A C 1
ATOM 2391 O O . ASP A 1 294 ? -41.949 51.803 35.730 1.00 73.50 294 ASP A O 1
ATOM 2395 N N . SER A 1 295 ? -43.154 50.470 34.392 1.00 71.50 295 SER A N 1
ATOM 2396 C CA . SER A 1 295 ? -44.471 50.935 34.865 1.00 71.50 295 SER A CA 1
ATOM 2397 C C . SER A 1 295 ? -44.851 50.396 36.256 1.00 71.50 295 SER A C 1
ATOM 2399 O O . SER A 1 295 ? -45.778 50.909 36.872 1.00 71.50 295 SER A O 1
ATOM 2401 N N . MET A 1 296 ? -44.167 49.354 36.749 1.00 68.81 296 MET A N 1
ATOM 2402 C CA . MET A 1 296 ? -44.385 48.765 38.081 1.00 68.81 296 MET A CA 1
ATOM 2403 C C . MET A 1 296 ? -43.465 49.349 39.162 1.00 68.81 296 MET A C 1
ATOM 2405 O O . MET A 1 296 ? -43.651 49.053 40.342 1.00 68.81 296 MET A O 1
ATOM 2409 N N . LYS A 1 297 ? -42.481 50.179 38.794 1.00 61.72 297 LYS A N 1
ATOM 2410 C CA . LYS A 1 297 ? -41.710 50.949 39.773 1.00 61.72 297 LYS A CA 1
ATOM 2411 C C . LYS A 1 297 ? -42.522 52.177 40.177 1.00 61.72 297 LYS A C 1
ATOM 2413 O O . LYS A 1 297 ? -42.516 53.191 39.487 1.00 61.72 297 LYS A O 1
ATOM 2418 N N . ALA A 1 298 ? -43.254 52.049 41.281 1.00 61.22 298 ALA A N 1
ATOM 2419 C CA . ALA A 1 298 ? -43.899 53.173 41.947 1.00 61.22 298 ALA A CA 1
ATOM 2420 C C . ALA A 1 298 ? -42.845 54.207 42.404 1.00 61.22 298 ALA A C 1
ATOM 2422 O O . ALA A 1 298 ? -41.716 53.817 42.716 1.00 61.22 298 ALA A O 1
ATOM 2423 N N . PRO A 1 299 ? -43.184 55.508 42.432 1.00 54.34 299 PRO A N 1
ATOM 2424 C CA . PRO A 1 299 ? -42.255 56.554 42.844 1.00 54.34 299 PRO A CA 1
ATOM 2425 C C . PRO A 1 299 ? -41.878 56.404 44.324 1.00 54.34 299 PRO A C 1
ATOM 2427 O O . PRO A 1 299 ? -42.748 56.245 45.180 1.00 54.34 299 PRO A O 1
ATOM 2430 N N . GLU A 1 300 ? -40.575 56.459 44.614 1.00 48.03 300 GLU A N 1
ATOM 2431 C CA . GLU A 1 300 ? -40.039 56.534 45.975 1.00 48.03 300 GLU A CA 1
ATOM 2432 C C . GLU A 1 300 ? -40.590 57.778 46.682 1.00 48.03 300 GLU A C 1
ATOM 2434 O O . GLU A 1 300 ? -40.324 58.917 46.294 1.00 48.03 300 GLU A O 1
ATOM 2439 N N . VAL A 1 301 ? -41.378 57.545 47.732 1.00 45.72 301 VAL A N 1
ATOM 2440 C CA . VAL A 1 301 ? -41.795 58.568 48.688 1.00 45.72 301 VAL A CA 1
ATOM 2441 C C . VAL A 1 301 ? -40.636 58.785 49.657 1.00 45.72 301 VAL A C 1
ATOM 2443 O O . VAL A 1 301 ? -40.303 57.908 50.451 1.00 45.72 301 VAL A O 1
ATOM 2446 N N . ASN A 1 302 ? -40.016 59.961 49.583 1.00 48.38 302 ASN A N 1
ATOM 2447 C CA . ASN A 1 302 ? -39.033 60.417 50.559 1.00 48.38 302 ASN A CA 1
ATOM 2448 C C . ASN A 1 302 ? -39.733 60.755 51.883 1.00 48.38 302 ASN A C 1
ATOM 2450 O O . ASN A 1 302 ? -40.475 61.733 51.953 1.00 48.38 302 ASN A O 1
ATOM 2454 N N . THR A 1 303 ? -39.440 60.007 52.948 1.00 40.88 303 THR A N 1
ATOM 2455 C CA . THR A 1 303 ? -39.743 60.416 54.327 1.00 40.88 303 THR A CA 1
ATOM 2456 C C . THR A 1 303 ? -38.489 60.399 55.191 1.00 40.88 303 THR A C 1
ATOM 2458 O O . THR A 1 303 ? -37.835 59.375 55.373 1.00 40.88 303 THR A O 1
ATOM 2461 N N . VAL A 1 304 ? -38.189 61.583 55.715 1.00 46.53 304 VAL A N 1
ATOM 2462 C CA . VAL A 1 304 ? -37.208 61.915 56.751 1.00 46.53 304 VAL A CA 1
ATOM 2463 C C . VAL A 1 304 ? -37.768 61.526 58.125 1.00 46.53 304 VAL A C 1
ATOM 2465 O O . VAL A 1 304 ? -38.890 61.923 58.410 1.00 46.53 304 VAL A O 1
ATOM 2468 N N . SER A 1 305 ? -36.989 60.850 58.987 1.00 37.38 305 SER A N 1
ATOM 2469 C CA . SER A 1 305 ? -36.776 61.220 60.410 1.00 37.38 305 SER A CA 1
ATOM 2470 C C . SER A 1 305 ? -36.072 60.127 61.239 1.00 37.38 305 SER A C 1
ATOM 2472 O O . SER A 1 305 ? -36.590 59.030 61.394 1.00 37.38 305 SER A O 1
ATOM 2474 N N . ASN A 1 306 ? -34.917 60.502 61.794 1.00 38.44 306 ASN A N 1
ATOM 2475 C CA . ASN A 1 306 ? -34.482 60.461 63.202 1.00 38.44 306 ASN A CA 1
ATOM 2476 C C . ASN A 1 306 ? -34.663 59.224 64.131 1.00 38.44 306 ASN A C 1
ATOM 2478 O O . ASN A 1 306 ? -35.728 58.631 64.229 1.00 38.44 306 ASN A O 1
ATOM 2482 N N . HIS A 1 307 ? -33.626 59.062 64.973 1.00 34.41 307 HIS A N 1
ATOM 2483 C CA . HIS A 1 307 ? -33.488 58.351 66.263 1.00 34.41 307 HIS A CA 1
ATOM 2484 C C . HIS A 1 307 ? -32.897 56.920 66.369 1.00 34.41 307 HIS A C 1
ATOM 2486 O O . HIS A 1 307 ? -33.531 55.924 66.063 1.00 34.41 307 HIS A O 1
ATOM 2492 N N . ARG A 1 308 ? -31.685 56.916 66.967 1.00 37.31 308 ARG A N 1
ATOM 2493 C CA . ARG A 1 308 ? -31.153 56.166 68.136 1.00 37.31 308 ARG A CA 1
ATOM 2494 C C . ARG A 1 308 ? -31.104 54.623 68.197 1.00 37.31 308 ARG A C 1
ATOM 2496 O O . ARG A 1 308 ? -32.112 53.940 68.188 1.00 37.31 308 ARG A O 1
ATOM 2503 N N . GLU A 1 309 ? -29.881 54.214 68.566 1.00 33.75 309 GLU A N 1
ATOM 2504 C CA . GLU A 1 309 ? -29.446 53.162 69.508 1.00 33.75 309 GLU A CA 1
ATOM 2505 C C . GLU A 1 309 ? -28.931 51.792 69.001 1.00 33.75 309 GLU A C 1
ATOM 2507 O O . GLU A 1 309 ? -29.427 51.189 68.060 1.00 33.75 309 GLU A O 1
ATOM 2512 N N . LEU A 1 310 ? -27.822 51.412 69.659 1.00 36.75 310 LEU A N 1
ATOM 2513 C CA . LEU A 1 310 ? -26.849 50.306 69.551 1.00 36.75 310 LEU A CA 1
ATOM 2514 C C . LEU A 1 310 ? -27.444 48.876 69.681 1.00 36.75 310 LEU A C 1
ATOM 2516 O O . LEU A 1 310 ? -28.610 48.750 70.035 1.00 36.75 310 LEU A O 1
ATOM 2520 N N . PRO A 1 311 ? -26.630 47.786 69.678 1.00 45.00 311 PRO A N 1
ATOM 2521 C CA . PRO A 1 311 ? -25.363 47.501 68.977 1.00 45.00 311 PRO A CA 1
ATOM 2522 C C . PRO A 1 311 ? -25.381 46.117 68.270 1.00 45.00 311 PRO A C 1
ATOM 2524 O O . PRO A 1 311 ? -26.142 45.228 68.639 1.00 45.00 311 PRO A O 1
ATOM 2527 N N . ALA A 1 312 ? -24.473 45.864 67.318 1.00 37.41 312 ALA A N 1
ATOM 2528 C CA . ALA A 1 312 ? -24.275 44.516 66.763 1.00 37.41 312 ALA A CA 1
ATOM 2529 C C . ALA A 1 312 ? -22.791 44.189 66.518 1.00 37.41 312 ALA A C 1
ATOM 2531 O O . ALA A 1 312 ? -22.185 44.599 65.534 1.00 37.41 312 ALA A O 1
ATOM 2532 N N . ILE A 1 313 ? -22.223 43.494 67.505 1.00 40.94 313 ILE A N 1
ATOM 2533 C CA . ILE A 1 313 ? -21.436 42.250 67.422 1.00 40.94 313 ILE A CA 1
ATOM 2534 C C . ILE A 1 313 ? -20.696 41.990 66.093 1.00 40.94 313 ILE A C 1
ATOM 2536 O O . ILE A 1 313 ? -21.281 41.681 65.057 1.00 40.94 313 ILE A O 1
ATOM 2540 N N . THR A 1 314 ? -19.368 42.010 66.192 1.00 46.53 314 THR A N 1
ATOM 2541 C CA . THR A 1 314 ? -18.374 41.528 65.225 1.00 46.53 314 THR A CA 1
ATOM 2542 C C . THR A 1 314 ? -18.367 39.998 65.076 1.00 46.53 314 THR A C 1
ATOM 2544 O O . THR A 1 314 ? -18.454 39.276 66.068 1.00 46.53 314 THR A O 1
ATOM 2547 N N . PRO A 1 315 ? -18.110 39.490 63.856 1.00 43.72 315 PRO A N 1
ATOM 2548 C CA . PRO A 1 315 ? -17.301 38.281 63.675 1.00 43.72 315 PRO A CA 1
ATOM 2549 C C . PRO A 1 315 ? -16.114 38.575 62.736 1.00 43.72 315 PRO A C 1
ATOM 2551 O O . PRO A 1 315 ? -16.279 39.030 61.609 1.00 43.72 315 PRO A O 1
ATOM 2554 N N . VAL A 1 316 ? -14.887 38.565 63.261 1.00 41.12 316 VAL A N 1
ATOM 2555 C CA . VAL A 1 316 ? -13.921 37.445 63.206 1.00 41.12 316 VAL A CA 1
ATOM 2556 C C . VAL A 1 316 ? -13.568 37.032 61.771 1.00 41.12 316 VAL A C 1
ATOM 2558 O O . VAL A 1 316 ? -14.235 36.229 61.124 1.00 41.12 316 VAL A O 1
ATOM 2561 N N . VAL A 1 317 ? -12.449 37.592 61.311 1.00 39.94 317 VAL A N 1
ATOM 2562 C CA . VAL A 1 317 ? -11.718 37.233 60.094 1.00 39.94 317 VAL A CA 1
ATOM 2563 C C . VAL A 1 317 ? -10.983 35.912 60.339 1.00 39.94 317 VAL A C 1
ATOM 2565 O O . VAL A 1 317 ? -10.068 35.859 61.157 1.00 39.94 317 VAL A O 1
ATOM 2568 N N . ILE A 1 318 ? -11.359 34.848 59.625 1.00 41.78 318 ILE A N 1
ATOM 2569 C CA . ILE A 1 318 ? -10.603 33.588 59.591 1.00 41.78 318 ILE A CA 1
ATOM 2570 C C . ILE A 1 318 ? -9.764 33.568 58.312 1.00 41.78 318 ILE A C 1
ATOM 2572 O O . ILE A 1 318 ? -10.276 33.411 57.205 1.00 41.78 318 ILE A O 1
ATOM 2576 N N . VAL A 1 319 ? -8.454 33.737 58.485 1.00 44.25 319 VAL A N 1
ATOM 2577 C CA . VAL A 1 319 ? -7.427 33.551 57.455 1.00 44.25 319 VAL A CA 1
ATOM 2578 C C . VAL A 1 319 ? -7.101 32.059 57.372 1.00 44.25 319 VAL A C 1
ATOM 2580 O O . VAL A 1 319 ? -6.636 31.475 58.348 1.00 44.25 319 VAL A O 1
ATOM 2583 N N . ILE A 1 320 ? -7.321 31.435 56.212 1.00 45.16 320 ILE A N 1
ATOM 2584 C CA . ILE A 1 320 ? -6.894 30.055 55.933 1.00 45.16 320 ILE A CA 1
ATOM 2585 C C . ILE A 1 320 ? -5.571 30.108 55.151 1.00 45.16 320 ILE A C 1
ATOM 2587 O O . ILE A 1 320 ? -5.568 30.598 54.019 1.00 45.16 320 ILE A O 1
ATOM 2591 N N . PRO A 1 321 ? -4.442 29.613 55.692 1.00 52.88 321 PRO A N 1
ATOM 2592 C CA . PRO A 1 321 ? -3.204 29.519 54.932 1.00 52.88 321 PRO A CA 1
ATOM 2593 C C . PRO A 1 321 ? -3.172 28.277 54.024 1.00 52.88 321 PRO A C 1
ATOM 2595 O O . PRO A 1 321 ? -3.487 27.157 54.422 1.00 52.88 321 PRO A O 1
ATOM 2598 N N . MET A 1 322 ? -2.729 28.514 52.788 1.00 37.03 322 MET A N 1
ATOM 2599 C CA . MET A 1 322 ? -2.384 27.538 51.751 1.00 37.03 322 MET A CA 1
ATOM 2600 C C . MET A 1 322 ? -1.366 26.492 52.236 1.00 37.03 322 MET A C 1
ATOM 2602 O O . MET A 1 322 ? -0.231 26.838 52.571 1.00 37.03 322 MET A O 1
ATOM 2606 N N . GLN A 1 323 ? -1.715 25.204 52.160 1.00 42.41 323 GLN A N 1
ATOM 2607 C CA . GLN A 1 323 ? -0.736 24.117 52.232 1.00 42.41 323 GLN A CA 1
ATOM 2608 C C . GLN A 1 323 ? -0.152 23.795 50.849 1.00 42.41 323 GLN A C 1
ATOM 2610 O O . GLN A 1 323 ? -0.844 23.351 49.934 1.00 42.41 323 GLN A O 1
ATOM 2615 N N . LYS A 1 324 ? 1.169 23.973 50.732 1.00 39.66 324 LYS A N 1
ATOM 2616 C CA . LYS A 1 324 ? 2.026 23.392 49.690 1.00 39.66 324 LYS A CA 1
ATOM 2617 C C . LYS A 1 324 ? 2.080 21.871 49.867 1.00 39.66 324 LYS A C 1
ATOM 2619 O O . LYS A 1 324 ? 2.653 21.398 50.845 1.00 39.66 324 LYS A O 1
ATOM 2624 N N . VAL A 1 325 ? 1.576 21.109 48.897 1.00 48.00 325 VAL A N 1
ATOM 2625 C CA . VAL A 1 325 ? 1.838 19.663 48.812 1.00 48.00 325 VAL A CA 1
ATOM 2626 C C . VAL A 1 325 ? 3.085 19.425 47.967 1.00 48.00 325 VAL A C 1
ATOM 2628 O O . VAL A 1 325 ? 3.202 19.864 46.823 1.00 48.00 325 VAL A O 1
ATOM 2631 N N . ASN A 1 326 ? 4.042 18.764 48.611 1.00 43.91 326 ASN A N 1
ATOM 2632 C CA . ASN A 1 326 ? 5.401 18.529 48.167 1.00 43.91 326 ASN A CA 1
ATOM 2633 C C . ASN A 1 326 ? 5.489 17.307 47.235 1.00 43.91 326 ASN A C 1
ATOM 2635 O O . ASN A 1 326 ? 4.817 16.295 47.422 1.00 43.91 326 ASN A O 1
ATOM 2639 N N . LYS A 1 327 ? 6.356 17.425 46.232 1.00 43.28 327 LYS A N 1
ATOM 2640 C CA . LYS A 1 327 ? 6.616 16.482 45.142 1.00 43.28 327 LYS A CA 1
ATOM 2641 C C . LYS A 1 327 ? 7.539 15.368 45.647 1.00 43.28 327 LYS A C 1
ATOM 2643 O O . LYS A 1 327 ? 8.730 15.611 45.831 1.00 43.28 327 LYS A O 1
ATOM 2648 N N . ARG A 1 328 ? 7.015 14.156 45.869 1.00 45.44 328 ARG A N 1
ATOM 2649 C CA . ARG A 1 328 ? 7.834 12.976 46.198 1.00 45.44 328 ARG A CA 1
ATOM 2650 C C . ARG A 1 328 ? 8.256 12.245 44.922 1.00 45.44 328 ARG A C 1
ATOM 2652 O O . ARG A 1 328 ? 7.470 12.070 43.996 1.00 45.44 328 ARG A O 1
ATOM 2659 N N . ARG A 1 329 ? 9.548 11.934 44.878 1.00 47.06 329 ARG A N 1
ATOM 2660 C CA . ARG A 1 329 ? 10.334 11.378 43.780 1.00 47.06 329 ARG A CA 1
ATOM 2661 C C . ARG A 1 329 ? 10.714 9.972 44.236 1.00 47.06 329 ARG A C 1
ATOM 2663 O O . ARG A 1 329 ? 11.548 9.869 45.126 1.00 47.06 329 ARG A O 1
ATOM 2670 N N . ASP A 1 330 ? 10.116 8.944 43.647 1.00 53.28 330 ASP A N 1
ATOM 2671 C CA . ASP A 1 330 ? 10.484 7.556 43.931 1.00 53.28 330 ASP A CA 1
ATOM 2672 C C . ASP A 1 330 ? 11.332 7.011 42.776 1.00 53.28 330 ASP A C 1
ATOM 2674 O O . ASP A 1 330 ? 10.862 6.761 41.668 1.00 53.28 330 ASP A O 1
ATOM 2678 N N . THR A 1 331 ? 12.625 6.906 43.060 1.00 50.06 331 THR A N 1
ATOM 2679 C CA . THR A 1 331 ? 13.617 6.045 42.412 1.00 50.06 331 THR A CA 1
ATOM 2680 C C . THR A 1 331 ? 13.648 4.724 43.164 1.00 50.06 331 THR A C 1
ATOM 2682 O O . THR A 1 331 ? 14.029 4.755 44.331 1.00 50.06 331 THR A O 1
ATOM 2685 N N . ILE A 1 332 ? 13.344 3.594 42.519 1.00 52.75 332 ILE A N 1
ATOM 2686 C CA . ILE A 1 332 ? 13.822 2.268 42.942 1.00 52.75 332 ILE A CA 1
ATOM 2687 C C . ILE A 1 332 ? 14.142 1.425 41.694 1.00 52.75 332 ILE A C 1
ATOM 2689 O O . ILE A 1 332 ? 13.298 1.284 40.810 1.00 52.75 332 ILE A O 1
ATOM 2693 N N . SER A 1 333 ? 15.411 0.993 41.688 1.00 52.38 333 SER A N 1
ATOM 2694 C CA . SER A 1 333 ? 16.131 -0.107 41.013 1.00 52.38 333 SER A CA 1
ATOM 2695 C C . SER A 1 333 ? 15.483 -0.880 39.870 1.00 52.38 333 SER A C 1
ATOM 2697 O O . SER A 1 333 ? 14.432 -1.515 40.118 1.00 52.38 333 SER A O 1
#

Secondary structure (DSSP, 8-state):
-HHHHHHHHHHHHHHHHHS-HHHHHHHHHHHHHHHHHHHHHHHHHHHHHHHHHHHHHHHHHH-GGGHHHH---HHHHHHHHHHHHHHHHHHHHHHHHHHHHHHHHHHHHHHHHHHH-SS-HHHHHHHHHHHHHHHHHHHHHHHHHHHHHHHHHHHHHHHHHHHHHHHHHHHHHHHTTS------HHHHHHHHHHHHHHHHHHHHHHHHHHHHHS---HHHHHHHHHHHHHHHHHHHHHHHHHHH-HHHHHHHHHHHHHHHHHHHHHHH------SHHHHHHHHHHHHHHHHHHHHT------------------------PPPPPP-------

Solvent-accessible surface area (backbone atoms only — not comparable to full-atom values): 19202 Å² total; per-residue (Å²): 107,70,67,52,54,50,52,54,53,49,54,44,50,52,35,59,74,75,37,59,74,72,58,20,48,53,54,42,51,53,50,51,50,56,46,51,55,50,46,50,46,54,49,56,52,49,32,50,48,50,22,54,53,29,50,53,52,44,45,47,73,78,38,61,86,48,44,81,82,66,62,71,48,73,66,57,50,53,50,52,50,52,51,52,53,52,51,50,52,48,53,52,52,51,54,52,50,53,48,49,53,46,48,50,56,40,51,54,53,49,52,50,47,59,69,71,50,79,87,45,72,68,63,52,54,54,55,50,50,54,39,51,52,53,36,51,53,54,46,50,54,54,50,52,56,48,51,52,57,51,52,52,40,49,54,41,32,44,51,21,31,51,47,44,50,55,46,49,56,55,47,54,69,57,48,76,77,56,80,87,82,79,88,65,69,67,62,33,55,48,47,30,37,48,51,41,39,52,51,50,53,51,51,50,51,53,52,52,50,48,54,72,76,39,97,58,52,71,70,56,52,53,50,52,53,53,51,49,53,56,53,48,54,60,49,33,53,51,52,24,56,42,66,62,35,63,71,50,36,54,48,49,49,56,50,51,54,48,50,52,51,52,50,49,33,72,75,62,71,56,75,86,83,73,68,70,63,64,56,52,56,49,51,51,56,51,53,53,53,49,54,53,56,62,70,66,60,72,81,86,79,88,77,90,80,91,84,90,84,88,87,80,85,86,82,84,87,83,85,81,83,86,81,85,84,79,89,83,81,89,84,79,135